Protein AF-A0A2A2RWM5-F1 (afdb_monomer)

Foldseek 3Di:
DDPPPDDQLQQDAPPDQVSLVVLLVQLVVLLVLQQVLLVVCLVPCPPLADPVLVVLSVLSNVLSVLSNVLSPQCSDPDDDVLSSDHLVVNLVSLVVSLVSLLVRLVVSLVSCVVSVNNVSNVSSVSSNVSSVSSSVSVVVSSVVSVPPDDPPPPPPPPPPDDDDDDDDDDDDDDDD

Radius of gyration: 29.44 Å; Cα contacts (8 Å, |Δi|>4): 148; chains: 1; bounding box: 68×39×107 Å

Sequence (176 aa):
MSKSRSPKIRLRLPTDTEALRTLRHDLRTPINPVLGYCELILEESGEAAPPALVAGIRELHAAGRQMLQLTNEVFSEQPSALRELSLPALRREFRVPAEVAARLCPELERQAIAAALPVAAQDLRRISIAAGRWLERVEEWMGEAEEAPKPKLQNPKKSQVPSSKTTRTPGAGAGS

Nearest PDB structures (foldseek):
  1aep-assembly1_A  TM=4.049E-01  e=1.632E-01  Locusta migratoria
  4tql-assembly1_A  TM=2.752E-01  e=1.816E+00  synthetic construct
  4tql-assembly2_B  TM=2.663E-01  e=5.243E+00  synthetic construct

Structure (mmCIF, N/CA/C/O backbone):
data_AF-A0A2A2RWM5-F1
#
_entry.id   AF-A0A2A2RWM5-F1
#
loop_
_atom_site.group_PDB
_atom_site.id
_atom_site.type_symbol
_atom_site.label_atom_id
_atom_site.label_alt_id
_atom_site.label_comp_id
_atom_site.label_asym_id
_atom_site.label_entity_id
_atom_site.label_seq_id
_atom_site.pdbx_PDB_ins_code
_atom_site.Cartn_x
_atom_site.Cartn_y
_atom_site.Cartn_z
_atom_site.occupancy
_atom_site.B_iso_or_equiv
_atom_site.auth_seq_id
_atom_site.auth_comp_id
_atom_site.auth_asym_id
_atom_site.auth_atom_id
_atom_site.pdbx_PDB_model_num
ATOM 1 N N . MET A 1 1 ? -10.449 -3.723 -44.783 1.00 36.56 1 MET A N 1
ATOM 2 C CA . MET A 1 1 ? -10.330 -3.765 -43.306 1.00 36.56 1 MET A CA 1
ATOM 3 C C . MET A 1 1 ? -8.901 -3.421 -42.907 1.00 36.56 1 MET A C 1
ATOM 5 O O . MET A 1 1 ? -8.029 -4.282 -42.931 1.00 36.56 1 MET A O 1
ATOM 9 N N . SER A 1 2 ? -8.639 -2.149 -42.612 1.00 37.25 2 SER A N 1
ATOM 10 C CA . SER A 1 2 ? -7.317 -1.671 -42.201 1.00 37.25 2 SER A CA 1
ATOM 11 C C . SER A 1 2 ? -7.043 -2.090 -40.758 1.00 37.25 2 SER A C 1
ATOM 13 O O . SER A 1 2 ? -7.637 -1.552 -39.828 1.00 37.25 2 SER A O 1
ATOM 15 N N . LYS A 1 3 ? -6.146 -3.061 -40.554 1.00 41.34 3 LYS A N 1
ATOM 16 C CA . LYS A 1 3 ? -5.576 -3.340 -39.230 1.00 41.34 3 LYS A CA 1
ATOM 17 C C . LYS A 1 3 ? -4.633 -2.188 -38.883 1.00 41.34 3 LYS A C 1
ATOM 19 O O . LYS A 1 3 ? -3.460 -2.220 -39.245 1.00 41.34 3 LYS A O 1
ATOM 24 N N . SER A 1 4 ? -5.163 -1.164 -38.216 1.00 38.69 4 SER A N 1
ATOM 25 C CA . SER A 1 4 ? -4.359 -0.131 -37.566 1.00 38.69 4 SER A CA 1
ATOM 26 C C . SER A 1 4 ? -3.515 -0.813 -36.488 1.00 38.69 4 SER A C 1
ATOM 28 O O . SER A 1 4 ? -4.012 -1.175 -35.423 1.00 38.69 4 SER A O 1
ATOM 30 N N . ARG A 1 5 ? -2.250 -1.114 -36.803 1.00 45.38 5 ARG A N 1
ATOM 31 C CA . ARG A 1 5 ? -1.281 -1.558 -35.800 1.00 45.38 5 ARG A CA 1
ATOM 32 C C . ARG A 1 5 ? -0.918 -0.324 -34.987 1.00 45.38 5 ARG A C 1
ATOM 34 O O . ARG A 1 5 ? -0.029 0.425 -35.380 1.00 45.38 5 ARG A O 1
ATOM 41 N N . SER A 1 6 ? -1.628 -0.114 -33.883 1.00 39.69 6 SER A N 1
ATOM 42 C CA . SER A 1 6 ? -1.258 0.878 -32.878 1.00 39.69 6 SER A CA 1
ATOM 43 C C . SER A 1 6 ? 0.221 0.701 -32.509 1.00 39.69 6 SER A C 1
ATOM 45 O O . SER A 1 6 ? 0.693 -0.441 -32.419 1.00 39.69 6 SER A O 1
ATOM 47 N N . PRO A 1 7 ? 0.981 1.793 -32.335 1.00 40.09 7 PRO A N 1
ATOM 48 C CA . PRO A 1 7 ? 2.396 1.702 -32.025 1.00 4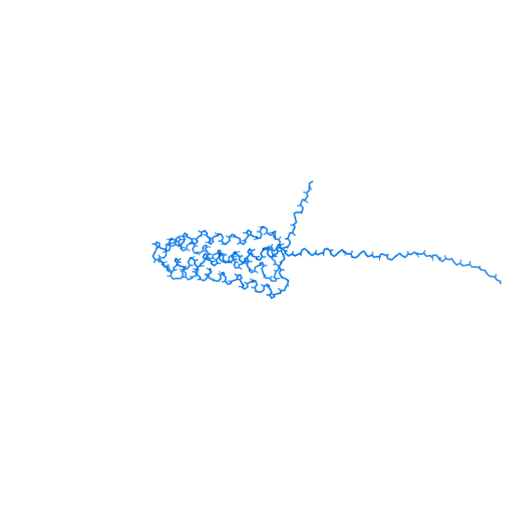0.09 7 PRO A CA 1
ATOM 49 C C . PRO A 1 7 ? 2.555 0.988 -30.682 1.00 40.09 7 PRO A C 1
ATOM 51 O O . PRO A 1 7 ? 2.114 1.477 -29.645 1.00 40.09 7 PRO A O 1
ATOM 54 N N . LYS A 1 8 ? 3.178 -0.195 -30.704 1.00 49.06 8 LYS A N 1
ATOM 55 C CA . LYS A 1 8 ? 3.645 -0.881 -29.498 1.00 49.06 8 LYS A CA 1
ATOM 56 C C . LYS A 1 8 ? 4.790 -0.048 -28.928 1.00 49.06 8 LYS A C 1
ATOM 58 O O . LYS A 1 8 ? 5.948 -0.273 -29.281 1.00 49.06 8 LYS A O 1
ATOM 63 N N . ILE A 1 9 ? 4.472 0.959 -28.118 1.00 48.62 9 ILE A N 1
ATOM 64 C CA . ILE A 1 9 ? 5.469 1.609 -27.269 1.00 48.62 9 ILE A CA 1
ATOM 65 C C . ILE A 1 9 ? 5.944 0.513 -26.320 1.00 48.62 9 ILE A C 1
ATOM 67 O O . ILE A 1 9 ? 5.209 0.090 -25.433 1.00 48.62 9 ILE A O 1
ATOM 71 N N . ARG A 1 10 ? 7.131 -0.032 -26.596 1.00 57.16 10 ARG A N 1
ATOM 72 C CA . ARG A 1 10 ? 7.777 -0.990 -25.705 1.00 57.16 10 ARG A CA 1
ATOM 73 C C . ARG A 1 10 ? 8.311 -0.202 -24.525 1.00 57.16 10 ARG A C 1
ATOM 75 O O . ARG A 1 10 ? 9.165 0.661 -24.721 1.00 57.16 10 ARG A O 1
ATOM 82 N N . LEU A 1 11 ? 7.804 -0.517 -23.341 1.00 63.06 11 LEU A N 1
ATOM 83 C CA . LEU A 1 11 ? 8.345 -0.070 -22.067 1.00 63.06 11 LEU A CA 1
ATOM 84 C C . LEU A 1 11 ? 9.865 -0.304 -22.065 1.00 63.06 11 LEU A C 1
ATOM 86 O O . LEU A 1 11 ? 10.317 -1.439 -22.244 1.00 63.06 11 LEU A O 1
ATOM 90 N N . ARG A 1 12 ? 10.663 0.758 -21.930 1.00 66.31 12 ARG A N 1
ATOM 91 C CA . ARG A 1 12 ? 12.112 0.621 -21.759 1.00 66.31 12 ARG A CA 1
ATOM 92 C C . ARG A 1 12 ? 12.414 0.492 -20.277 1.00 66.31 12 ARG A C 1
ATOM 94 O O . ARG A 1 12 ? 12.577 1.483 -19.580 1.00 66.31 12 ARG A O 1
ATOM 101 N N . LEU A 1 13 ? 12.485 -0.747 -19.810 1.00 66.75 13 LEU A N 1
ATOM 102 C CA . LEU A 1 13 ? 13.098 -1.036 -18.521 1.00 66.75 13 LEU A CA 1
ATOM 103 C C . LEU A 1 13 ? 14.622 -0.893 -18.640 1.00 66.75 13 LEU A C 1
ATOM 105 O O . LEU A 1 13 ? 15.167 -1.229 -19.701 1.00 66.75 13 LEU A O 1
ATOM 109 N N . PRO A 1 14 ? 15.313 -0.434 -17.581 1.00 66.19 14 PRO A N 1
ATOM 110 C CA . PRO A 1 14 ? 16.758 -0.580 -17.494 1.00 66.19 14 PRO A CA 1
ATOM 111 C C . PRO A 1 14 ? 17.145 -2.032 -17.775 1.00 66.19 14 PRO A C 1
ATOM 113 O O . PRO A 1 14 ? 16.503 -2.963 -17.292 1.00 66.19 14 PRO A O 1
ATOM 116 N N . THR A 1 15 ? 18.157 -2.225 -18.616 1.00 63.25 15 THR A N 1
ATOM 117 C CA . THR A 1 15 ? 18.634 -3.565 -18.983 1.00 63.25 15 THR A CA 1
ATOM 118 C C . THR A 1 15 ? 19.680 -4.096 -18.014 1.00 63.25 15 THR A C 1
ATOM 120 O O . THR A 1 15 ? 19.976 -5.285 -18.056 1.00 63.25 15 THR A O 1
ATOM 123 N N . ASP A 1 16 ? 20.259 -3.236 -17.173 1.00 77.06 16 ASP A N 1
ATOM 124 C CA . ASP A 1 16 ? 21.169 -3.668 -16.123 1.00 77.06 16 ASP A CA 1
ATOM 125 C C . ASP A 1 16 ? 20.397 -4.055 -14.848 1.00 77.06 16 ASP A C 1
ATOM 127 O O . ASP A 1 16 ? 19.425 -3.419 -14.428 1.00 77.06 16 ASP A O 1
ATOM 131 N N . THR A 1 17 ? 20.825 -5.170 -14.259 1.00 76.38 17 THR A N 1
ATOM 132 C CA . THR A 1 17 ? 20.227 -5.785 -13.070 1.00 76.38 17 THR A CA 1
ATOM 133 C C . THR A 1 17 ? 20.236 -4.851 -11.860 1.00 76.38 17 THR A C 1
ATOM 135 O O . THR A 1 17 ? 19.328 -4.913 -11.028 1.00 76.38 17 THR A O 1
ATOM 138 N N . GLU A 1 18 ? 21.243 -3.982 -11.755 1.00 83.62 18 GLU A N 1
ATOM 139 C CA . GLU A 1 18 ? 21.447 -3.124 -10.590 1.00 83.62 18 GLU A CA 1
ATOM 140 C C . GLU A 1 18 ? 20.448 -1.962 -10.554 1.00 83.62 18 GLU A C 1
ATOM 142 O O . GLU A 1 18 ? 19.812 -1.738 -9.526 1.00 83.62 18 GLU A O 1
ATOM 147 N N . ALA A 1 19 ? 20.202 -1.292 -11.680 1.00 81.06 19 ALA A N 1
ATOM 148 C CA . ALA A 1 19 ? 19.176 -0.263 -11.798 1.00 81.06 19 ALA A CA 1
ATOM 149 C C . ALA A 1 19 ? 17.779 -0.835 -11.524 1.00 81.06 19 ALA A C 1
ATOM 151 O O . ALA A 1 19 ? 16.994 -0.231 -10.792 1.00 81.06 19 ALA A O 1
ATOM 152 N N . LEU A 1 20 ? 17.472 -2.037 -12.029 1.00 83.38 20 LEU A N 1
ATOM 153 C CA . LEU A 1 20 ? 16.210 -2.721 -11.716 1.00 83.38 20 LEU A CA 1
ATOM 154 C C . LEU A 1 20 ? 16.087 -3.072 -10.229 1.00 83.38 20 LEU A C 1
ATOM 156 O O . LEU A 1 20 ? 14.996 -2.994 -9.658 1.00 83.38 20 LEU A O 1
ATOM 160 N N . ARG A 1 21 ? 17.189 -3.470 -9.587 1.00 87.25 21 ARG A N 1
ATOM 161 C CA . ARG A 1 21 ? 17.225 -3.763 -8.150 1.00 87.25 21 ARG A CA 1
ATOM 162 C C . ARG A 1 21 ? 16.968 -2.509 -7.321 1.00 87.25 21 ARG A C 1
ATOM 164 O O . ARG A 1 21 ? 16.140 -2.570 -6.412 1.00 87.25 21 ARG A O 1
ATOM 171 N N . THR A 1 22 ? 17.611 -1.399 -7.669 1.00 87.88 22 THR A N 1
ATOM 172 C CA . THR A 1 22 ? 17.422 -0.096 -7.020 1.00 87.88 22 THR A CA 1
ATOM 173 C C . THR A 1 22 ? 15.990 0.404 -7.184 1.00 87.88 22 THR A C 1
ATOM 175 O O . THR A 1 22 ? 15.336 0.692 -6.188 1.00 87.88 22 THR A O 1
ATOM 178 N N . LEU A 1 23 ? 15.433 0.382 -8.401 1.00 86.94 23 LEU A N 1
ATOM 179 C CA . LEU A 1 23 ? 14.040 0.785 -8.637 1.00 86.94 23 LEU A CA 1
ATOM 180 C C . LEU A 1 23 ? 13.042 -0.057 -7.830 1.00 86.94 23 LEU A C 1
ATOM 182 O O . LEU A 1 23 ? 12.127 0.486 -7.212 1.00 86.94 23 LEU A O 1
ATOM 186 N N . ARG A 1 24 ? 13.221 -1.386 -7.777 1.00 90.88 24 ARG A N 1
ATOM 187 C CA . ARG A 1 24 ? 12.378 -2.248 -6.928 1.00 90.88 24 ARG A CA 1
ATOM 188 C C . ARG A 1 24 ? 12.503 -1.897 -5.453 1.00 90.88 24 ARG A C 1
ATOM 190 O O . ARG A 1 24 ? 11.497 -1.908 -4.751 1.00 90.88 24 ARG A O 1
ATOM 197 N N . HIS A 1 25 ? 13.716 -1.655 -4.967 1.00 91.25 25 HIS A N 1
ATOM 198 C CA . HIS A 1 25 ? 13.945 -1.287 -3.574 1.00 91.25 25 HIS A CA 1
ATOM 199 C C . HIS A 1 25 ? 13.222 0.022 -3.225 1.00 91.25 25 HIS A C 1
ATOM 201 O O . HIS A 1 25 ? 12.475 0.087 -2.243 1.00 91.25 25 HIS A O 1
ATOM 207 N N . ASP A 1 26 ? 13.371 1.026 -4.083 1.00 92.62 26 ASP A N 1
ATOM 208 C CA . ASP A 1 26 ? 12.753 2.337 -3.920 1.00 92.62 26 ASP A CA 1
ATOM 209 C C . ASP A 1 26 ? 11.228 2.261 -3.937 1.00 92.62 26 ASP A C 1
ATOM 211 O O . ASP A 1 26 ? 10.578 2.933 -3.144 1.00 92.62 26 ASP A O 1
ATOM 215 N N . LEU A 1 27 ? 10.653 1.392 -4.773 1.00 94.81 27 LEU A N 1
ATOM 216 C CA . LEU A 1 27 ? 9.211 1.152 -4.820 1.00 94.81 27 LEU A CA 1
ATOM 217 C C . LEU A 1 27 ? 8.700 0.289 -3.661 1.00 94.81 27 LEU A C 1
ATOM 219 O O . LEU A 1 27 ? 7.566 0.465 -3.229 1.00 94.81 27 LEU A O 1
ATOM 223 N N . ARG A 1 28 ? 9.501 -0.630 -3.110 1.00 94.88 28 ARG A N 1
ATOM 224 C CA . ARG A 1 28 ? 9.093 -1.445 -1.948 1.00 94.88 28 ARG A CA 1
ATOM 225 C C . ARG A 1 28 ? 9.080 -0.653 -0.649 1.00 94.88 28 ARG A C 1
ATOM 227 O O . ARG A 1 28 ? 8.243 -0.917 0.209 1.00 94.88 28 ARG A O 1
ATOM 234 N N . THR A 1 29 ? 9.976 0.319 -0.512 1.00 96.12 29 THR A N 1
ATOM 235 C CA . THR A 1 29 ? 10.074 1.174 0.678 1.00 96.12 29 THR A CA 1
ATOM 236 C C . THR A 1 29 ? 8.738 1.830 1.062 1.00 96.12 29 THR A C 1
ATOM 238 O O . THR A 1 29 ? 8.348 1.690 2.219 1.00 96.12 29 THR A O 1
ATOM 241 N N . PRO A 1 30 ? 7.984 2.482 0.152 1.00 95.44 30 PRO A N 1
ATOM 242 C CA . PRO A 1 30 ? 6.665 3.026 0.467 1.00 95.44 30 PRO A CA 1
ATOM 243 C C . PRO A 1 30 ? 5.559 1.963 0.599 1.00 95.44 30 PRO A C 1
ATOM 245 O O . PRO A 1 30 ? 4.546 2.238 1.227 1.00 95.44 30 PRO A O 1
ATOM 248 N N . ILE A 1 31 ? 5.727 0.740 0.087 1.00 97.69 31 ILE A N 1
ATOM 249 C CA . ILE A 1 31 ? 4.719 -0.329 0.234 1.00 97.69 31 ILE A CA 1
ATOM 250 C C . ILE A 1 31 ? 4.785 -0.982 1.619 1.00 97.69 31 ILE A C 1
ATOM 252 O O . ILE A 1 31 ? 3.752 -1.334 2.184 1.00 97.69 31 ILE A O 1
ATOM 256 N N . ASN A 1 32 ? 5.984 -1.143 2.185 1.00 96.62 32 ASN A N 1
ATOM 257 C CA . ASN A 1 32 ? 6.157 -1.810 3.479 1.00 96.62 32 ASN A CA 1
ATOM 258 C C . ASN A 1 32 ? 5.312 -1.166 4.601 1.00 96.62 32 ASN A C 1
ATOM 260 O O . ASN A 1 32 ? 4.633 -1.911 5.304 1.00 96.62 32 ASN A O 1
ATOM 264 N N . PRO A 1 33 ? 5.258 0.175 4.747 1.00 96.38 33 PRO A N 1
ATOM 265 C CA . PRO A 1 33 ? 4.338 0.825 5.675 1.00 96.38 33 PRO A CA 1
ATOM 266 C C . PRO A 1 33 ? 2.862 0.539 5.385 1.00 96.38 33 PRO A C 1
ATOM 268 O O . PRO A 1 33 ? 2.100 0.359 6.324 1.00 96.38 33 PRO A O 1
ATOM 271 N N . VAL A 1 34 ? 2.445 0.473 4.113 1.00 98.31 34 VAL A N 1
ATOM 272 C CA . VAL A 1 34 ? 1.048 0.161 3.751 1.00 98.31 34 VAL A CA 1
ATOM 273 C C . VAL A 1 34 ? 0.648 -1.198 4.318 1.00 98.31 34 VAL A C 1
ATOM 275 O O . VAL A 1 34 ? -0.391 -1.310 4.963 1.00 98.31 34 VAL A O 1
ATOM 278 N N . LEU A 1 35 ? 1.487 -2.214 4.109 1.00 98.50 35 LEU A N 1
ATOM 279 C CA . LEU A 1 35 ? 1.229 -3.572 4.587 1.00 98.50 35 LEU A CA 1
ATOM 280 C C . LEU A 1 35 ? 1.325 -3.657 6.114 1.00 98.50 35 LEU A C 1
ATOM 282 O O . LEU A 1 35 ? 0.367 -4.073 6.760 1.00 98.50 35 LEU A O 1
ATOM 286 N N . GLY A 1 36 ? 2.434 -3.176 6.680 1.00 98.00 36 GLY A N 1
ATOM 287 C CA . GLY A 1 36 ? 2.709 -3.289 8.110 1.00 98.00 36 GLY A CA 1
ATOM 288 C C . GLY A 1 36 ? 1.698 -2.543 8.979 1.00 98.00 36 GLY A C 1
ATOM 289 O O . GLY A 1 36 ? 1.261 -3.080 9.988 1.00 98.00 36 GLY A O 1
ATOM 290 N N . TYR A 1 37 ? 1.258 -1.343 8.584 1.00 98.38 37 TYR A N 1
ATOM 291 C CA . TYR A 1 37 ? 0.217 -0.637 9.337 1.00 98.38 37 TYR A CA 1
ATOM 292 C C . TYR A 1 37 ? -1.156 -1.297 9.200 1.00 98.38 37 TYR A C 1
ATOM 294 O O . TYR A 1 37 ? -1.920 -1.282 10.158 1.00 98.38 37 TYR A O 1
ATOM 302 N N . CYS A 1 38 ? -1.490 -1.896 8.051 1.00 98.38 38 CYS A N 1
ATOM 303 C CA . CYS A 1 38 ? -2.737 -2.658 7.944 1.00 98.38 38 CYS A CA 1
ATOM 304 C C . CYS A 1 38 ? -2.736 -3.859 8.897 1.00 98.38 38 CYS A C 1
ATOM 306 O O . CYS A 1 38 ? -3.730 -4.086 9.580 1.00 98.38 38 CYS A O 1
ATOM 308 N N . GLU A 1 39 ? -1.633 -4.609 8.945 1.00 97.56 39 GLU A N 1
ATOM 309 C CA . GLU A 1 39 ? -1.454 -5.740 9.864 1.00 97.56 39 GLU A CA 1
ATOM 310 C C . GLU A 1 39 ? -1.536 -5.268 11.323 1.00 97.56 39 GLU A C 1
ATOM 312 O O . GLU A 1 39 ? -2.356 -5.784 12.080 1.00 97.56 39 GLU A O 1
ATOM 317 N N . LEU A 1 40 ? -0.810 -4.202 11.677 1.00 96.50 40 LEU A N 1
ATOM 318 C CA . LEU A 1 40 ? -0.810 -3.632 13.025 1.00 96.50 40 LEU A CA 1
ATOM 319 C C . LEU A 1 40 ? -2.205 -3.175 13.469 1.00 96.50 40 LEU A C 1
ATOM 321 O O . LEU A 1 40 ? -2.651 -3.525 14.555 1.00 96.50 40 LEU A O 1
ATOM 325 N N . ILE A 1 41 ? -2.937 -2.447 12.619 1.00 96.62 41 ILE A N 1
ATOM 326 C CA . ILE A 1 41 ? -4.299 -1.998 12.938 1.00 96.62 41 ILE A CA 1
ATOM 327 C C . ILE A 1 41 ? -5.222 -3.200 13.175 1.00 96.62 41 ILE A C 1
ATOM 329 O O . ILE A 1 41 ? -6.038 -3.164 14.097 1.00 96.62 41 ILE A O 1
ATOM 333 N N . LEU A 1 42 ? -5.118 -4.254 12.359 1.00 95.62 42 LEU A N 1
ATOM 334 C CA . LEU A 1 42 ? -5.942 -5.458 12.506 1.00 95.62 42 LEU A CA 1
ATOM 335 C C . LEU A 1 42 ? -5.617 -6.238 13.787 1.00 95.62 42 LEU A C 1
ATOM 337 O O . LEU A 1 42 ? -6.530 -6.811 14.379 1.00 95.62 42 LEU A O 1
ATOM 341 N N . GLU A 1 43 ? -4.352 -6.260 14.204 1.00 94.06 43 GLU A N 1
ATOM 342 C CA . GLU A 1 43 ? -3.897 -6.929 15.427 1.00 94.06 43 GLU A CA 1
ATOM 343 C C . GLU A 1 43 ? -4.247 -6.127 16.690 1.00 94.06 43 GLU A C 1
ATOM 345 O O . GLU A 1 43 ? -4.797 -6.680 17.642 1.00 94.06 43 GLU A O 1
ATOM 350 N N . GLU A 1 44 ? -3.976 -4.820 16.696 1.00 91.19 44 GLU A N 1
ATOM 351 C CA . GLU A 1 44 ? -4.105 -3.967 17.883 1.00 91.19 44 GLU A CA 1
ATOM 352 C C . GLU A 1 44 ? -5.540 -3.515 18.162 1.00 91.19 44 GLU A C 1
ATOM 354 O O . GLU A 1 44 ? -5.901 -3.291 19.318 1.00 91.19 44 GLU A O 1
ATOM 359 N N . SER A 1 45 ? -6.386 -3.383 17.134 1.00 84.88 45 SER A N 1
ATOM 360 C CA . SER A 1 45 ? -7.757 -2.890 17.343 1.00 84.88 45 SER A CA 1
ATOM 361 C C . SER A 1 45 ? -8.695 -3.950 17.945 1.00 84.88 45 SER A C 1
ATOM 363 O O . SER A 1 45 ? -9.763 -3.603 18.458 1.00 84.88 45 SER A O 1
ATOM 365 N N . GLY A 1 46 ? -8.304 -5.231 17.903 1.00 78.81 46 GLY A N 1
ATOM 366 C CA . GLY A 1 46 ? -9.029 -6.349 18.512 1.00 78.81 46 GLY A CA 1
ATOM 367 C C . GLY A 1 46 ? -10.511 -6.440 18.119 1.00 78.81 46 GLY A C 1
ATOM 368 O O . GLY A 1 46 ? -10.926 -6.019 17.039 1.00 78.81 46 GLY A O 1
ATOM 369 N N . GLU A 1 47 ? -11.336 -6.981 19.021 1.00 81.31 47 GLU A N 1
ATOM 370 C CA . GLU A 1 47 ? -12.796 -7.095 18.839 1.00 81.31 47 GLU A CA 1
ATOM 371 C C . GLU A 1 47 ? -13.542 -5.754 18.987 1.00 81.31 47 GLU A C 1
ATOM 373 O O . GLU A 1 47 ? -14.726 -5.663 18.667 1.00 81.31 47 GLU A O 1
ATOM 378 N N . ALA A 1 48 ? -12.863 -4.702 19.460 1.00 78.38 48 ALA A N 1
ATOM 379 C CA . ALA A 1 48 ? -13.447 -3.376 19.659 1.00 78.38 48 ALA A CA 1
ATOM 380 C C . ALA A 1 48 ? -13.578 -2.574 18.352 1.00 78.38 48 ALA A C 1
ATOM 382 O O . ALA A 1 48 ? -14.324 -1.593 18.298 1.00 78.38 48 ALA A O 1
ATOM 383 N N . ALA A 1 49 ? -12.869 -2.974 17.291 1.00 90.88 49 ALA A N 1
ATOM 384 C CA . ALA A 1 49 ? -12.960 -2.316 15.997 1.00 90.88 49 ALA A CA 1
ATOM 385 C C . ALA A 1 49 ? -14.341 -2.513 15.349 1.00 90.88 49 ALA A C 1
ATOM 387 O O . ALA A 1 49 ? -14.837 -3.641 15.266 1.00 90.88 49 ALA A O 1
ATOM 388 N N . PRO A 1 50 ? -14.942 -1.453 14.776 1.00 94.62 50 PRO A N 1
ATOM 389 C CA . PRO A 1 50 ? -16.143 -1.596 13.968 1.00 94.62 50 PRO A CA 1
ATOM 390 C C . PRO A 1 50 ? -15.924 -2.603 12.824 1.00 94.62 50 PRO A C 1
ATOM 392 O O . PRO A 1 50 ? -14.917 -2.503 12.117 1.00 94.62 50 PRO A O 1
ATOM 395 N N . PRO A 1 51 ? -16.874 -3.514 12.544 1.00 95.50 51 PRO A N 1
ATOM 396 C CA . PRO A 1 51 ? -16.732 -4.476 11.447 1.00 95.50 51 PRO A CA 1
ATOM 397 C C . PRO A 1 51 ? -16.468 -3.825 10.080 1.00 95.50 51 PRO A C 1
ATOM 399 O O . PRO A 1 51 ? -15.724 -4.370 9.266 1.00 95.50 51 PRO A O 1
ATOM 402 N N . ALA A 1 52 ? -17.035 -2.636 9.840 1.00 96.00 52 ALA A N 1
ATOM 403 C CA . ALA A 1 52 ? -16.797 -1.852 8.627 1.00 96.00 52 ALA A CA 1
ATOM 404 C C . ALA A 1 52 ? -15.342 -1.362 8.514 1.00 96.00 52 ALA A C 1
ATOM 406 O O . ALA A 1 52 ? -14.761 -1.436 7.431 1.00 96.00 52 ALA A O 1
ATOM 407 N N . LEU A 1 53 ? -14.736 -0.949 9.634 1.00 96.94 53 LEU A N 1
ATOM 408 C CA . LEU A 1 53 ? -13.332 -0.544 9.687 1.00 96.94 53 LEU A CA 1
ATOM 409 C C . LEU A 1 53 ? -12.441 -1.742 9.351 1.00 96.94 53 LEU A C 1
ATOM 411 O O . LEU A 1 53 ? -11.608 -1.655 8.456 1.00 96.94 53 LEU A O 1
ATOM 415 N N . VAL A 1 54 ? -12.673 -2.889 9.997 1.00 97.38 54 VAL A N 1
ATOM 416 C CA . VAL A 1 54 ? -11.916 -4.130 9.746 1.00 97.38 54 VAL A CA 1
ATOM 417 C C . VAL A 1 54 ? -12.014 -4.561 8.279 1.00 97.38 54 VAL A C 1
ATOM 419 O O . VAL A 1 54 ? -11.002 -4.900 7.662 1.00 97.38 54 VAL A O 1
ATOM 422 N N . ALA A 1 55 ? -13.216 -4.534 7.698 1.00 97.75 55 ALA A N 1
ATOM 423 C CA . ALA A 1 55 ? -13.422 -4.869 6.292 1.00 97.75 55 ALA A CA 1
ATOM 424 C C . 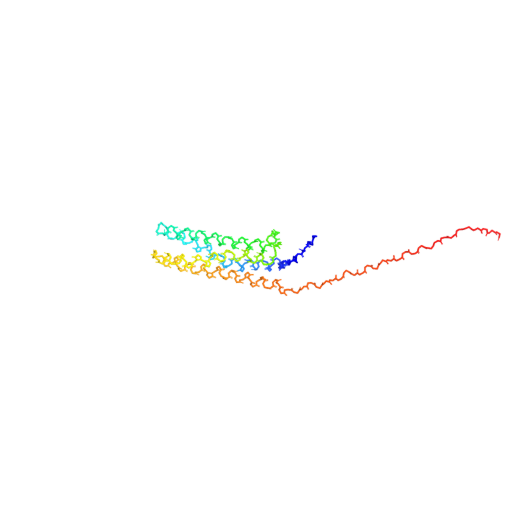ALA A 1 55 ? -12.650 -3.922 5.359 1.00 97.75 55 ALA A C 1
ATOM 426 O O . ALA A 1 55 ? -11.962 -4.384 4.448 1.00 97.75 55 ALA A O 1
ATOM 427 N N . GLY A 1 56 ? -12.697 -2.615 5.625 1.00 98.38 56 GLY A N 1
ATOM 428 C CA . GLY A 1 56 ? -11.971 -1.630 4.831 1.00 98.38 56 GLY A CA 1
ATOM 429 C C . GLY A 1 56 ? -10.451 -1.726 4.972 1.00 98.38 56 GLY A C 1
ATOM 430 O O . GLY A 1 56 ? -9.750 -1.599 3.972 1.00 98.38 56 GLY A O 1
ATOM 431 N N . ILE A 1 57 ? -9.922 -2.029 6.163 1.00 98.38 57 ILE A N 1
ATOM 432 C CA . ILE A 1 57 ? -8.482 -2.275 6.349 1.00 98.38 57 ILE A CA 1
ATOM 433 C C . ILE A 1 57 ? -8.036 -3.518 5.568 1.00 98.38 57 ILE A C 1
ATOM 435 O O . ILE A 1 57 ? -6.963 -3.515 4.971 1.00 98.38 57 ILE A O 1
ATOM 439 N N . ARG A 1 58 ? -8.863 -4.568 5.490 1.00 98.38 58 ARG A N 1
ATOM 440 C CA . ARG A 1 58 ? -8.563 -5.746 4.654 1.00 98.38 58 ARG A CA 1
ATOM 441 C C . ARG A 1 58 ? -8.556 -5.417 3.160 1.00 98.38 58 ARG A C 1
ATOM 443 O O . ARG A 1 58 ? -7.688 -5.912 2.442 1.00 98.38 58 ARG A O 1
ATOM 450 N N . GLU A 1 59 ? -9.482 -4.579 2.693 1.00 98.56 59 GLU A N 1
ATOM 451 C CA . GLU A 1 59 ? -9.488 -4.078 1.310 1.00 98.56 59 GLU A CA 1
ATOM 452 C C . GLU A 1 59 ? -8.234 -3.231 1.023 1.00 98.56 59 GLU A C 1
ATOM 454 O O . GLU A 1 59 ? -7.569 -3.422 0.004 1.00 98.56 59 GLU A O 1
ATOM 459 N N . LEU A 1 60 ? -7.846 -2.365 1.963 1.00 98.44 60 LEU A N 1
ATOM 460 C CA . LEU A 1 60 ? -6.633 -1.551 1.884 1.00 98.44 60 LEU A CA 1
ATOM 461 C C . LEU A 1 60 ? -5.358 -2.409 1.861 1.00 98.44 60 LEU A C 1
ATOM 463 O O . LEU A 1 60 ? -4.459 -2.172 1.054 1.00 98.44 60 LEU A O 1
ATOM 467 N N . HIS A 1 61 ? -5.304 -3.454 2.686 1.00 98.69 61 HIS A N 1
ATOM 468 C CA . HIS A 1 61 ? -4.209 -4.418 2.695 1.00 98.69 61 HIS A CA 1
ATOM 469 C C . HIS A 1 61 ? -4.098 -5.158 1.355 1.00 98.69 61 HIS A C 1
ATOM 471 O O . HIS A 1 61 ? -3.002 -5.313 0.812 1.00 98.69 61 HIS A O 1
ATOM 477 N N . ALA A 1 62 ? -5.232 -5.564 0.772 1.00 98.69 62 ALA A N 1
ATOM 478 C CA . ALA A 1 62 ? -5.265 -6.176 -0.553 1.00 98.69 62 ALA A CA 1
ATOM 479 C C . ALA A 1 62 ? -4.736 -5.221 -1.639 1.00 98.69 62 ALA A C 1
ATOM 481 O O . ALA A 1 62 ? -3.950 -5.648 -2.487 1.00 98.69 62 ALA A O 1
ATOM 482 N N . ALA A 1 63 ? -5.076 -3.930 -1.575 1.00 98.62 63 ALA A N 1
ATOM 483 C CA . ALA A 1 63 ? -4.509 -2.919 -2.468 1.00 98.62 63 ALA A CA 1
ATOM 484 C C . ALA A 1 63 ? -2.983 -2.791 -2.295 1.00 98.62 63 ALA A C 1
ATOM 486 O O . ALA A 1 63 ? -2.250 -2.805 -3.282 1.00 98.62 63 ALA A O 1
ATOM 487 N N . GLY A 1 64 ? -2.472 -2.776 -1.058 1.00 98.56 64 GLY A N 1
ATOM 488 C CA . GLY A 1 64 ? -1.026 -2.804 -0.792 1.00 98.56 64 GLY A CA 1
ATOM 489 C C . GLY A 1 64 ? -0.330 -4.046 -1.366 1.00 98.56 64 GLY A C 1
ATOM 490 O O . GLY A 1 64 ? 0.762 -3.961 -1.935 1.00 98.56 64 GLY A O 1
ATOM 491 N N . ARG A 1 65 ? -0.979 -5.214 -1.298 1.00 98.62 65 ARG A N 1
ATOM 492 C CA . ARG A 1 65 ? -0.479 -6.455 -1.913 1.00 98.62 65 ARG A CA 1
ATOM 493 C C . ARG A 1 65 ? -0.450 -6.368 -3.439 1.00 98.62 65 ARG A C 1
ATOM 495 O O . ARG A 1 65 ? 0.508 -6.855 -4.040 1.00 98.62 65 ARG A O 1
ATOM 502 N N . GLN A 1 66 ? -1.442 -5.726 -4.054 1.00 98.44 66 GLN A N 1
ATOM 503 C CA . GLN A 1 66 ? -1.453 -5.456 -5.495 1.00 98.44 66 GLN A CA 1
ATOM 504 C C . GLN A 1 66 ? -0.311 -4.516 -5.902 1.00 98.44 66 GLN A C 1
ATOM 506 O O . GLN A 1 66 ? 0.380 -4.809 -6.876 1.00 98.44 66 GLN A O 1
ATOM 511 N N . MET A 1 67 ? -0.037 -3.451 -5.133 1.00 98.56 67 MET A N 1
ATOM 512 C CA . MET A 1 67 ? 1.130 -2.581 -5.366 1.00 98.56 67 MET A CA 1
ATOM 513 C C . MET A 1 67 ? 2.425 -3.398 -5.382 1.00 98.56 67 MET A C 1
ATOM 515 O O . MET A 1 67 ? 3.223 -3.293 -6.314 1.00 98.56 67 MET A O 1
ATOM 519 N N . LEU A 1 68 ? 2.609 -4.268 -4.380 1.00 97.69 68 LEU A N 1
ATOM 520 C CA . LEU A 1 68 ? 3.793 -5.123 -4.274 1.00 97.69 68 LEU A CA 1
ATOM 521 C C . LEU A 1 68 ? 3.923 -6.073 -5.466 1.00 97.69 68 LEU A C 1
ATOM 523 O O . LEU A 1 68 ? 5.021 -6.256 -5.995 1.00 97.69 68 LEU A O 1
ATOM 527 N N . GLN A 1 69 ? 2.815 -6.684 -5.880 1.00 96.31 69 GLN A N 1
ATOM 528 C CA . GLN A 1 69 ? 2.783 -7.590 -7.021 1.00 96.31 69 GLN A CA 1
ATOM 529 C C . GLN A 1 69 ? 3.176 -6.864 -8.311 1.00 96.31 69 GLN A C 1
ATOM 531 O O . GLN A 1 69 ? 4.102 -7.307 -8.988 1.00 96.31 69 GLN A O 1
ATOM 536 N N . LEU A 1 70 ? 2.552 -5.721 -8.608 1.00 96.06 70 LEU A N 1
ATOM 537 C CA . LEU A 1 70 ? 2.866 -4.912 -9.789 1.00 96.06 70 LEU A CA 1
ATOM 538 C C . LEU A 1 70 ? 4.337 -4.484 -9.800 1.00 96.06 70 LEU A C 1
ATOM 540 O O . LEU A 1 70 ? 5.018 -4.628 -10.817 1.00 96.06 70 LEU A O 1
ATOM 544 N N . THR A 1 71 ? 4.861 -4.029 -8.656 1.00 94.00 71 THR A N 1
ATOM 545 C CA . THR A 1 71 ? 6.281 -3.687 -8.510 1.00 94.00 71 THR A CA 1
ATOM 546 C C . THR A 1 71 ? 7.188 -4.889 -8.795 1.00 94.00 71 THR A C 1
ATOM 548 O O . THR A 1 71 ? 8.175 -4.764 -9.519 1.00 94.00 71 THR A O 1
ATOM 551 N N . ASN A 1 72 ? 6.874 -6.073 -8.273 1.00 92.19 72 ASN A N 1
ATOM 552 C CA . ASN A 1 72 ? 7.707 -7.254 -8.500 1.00 92.19 72 ASN A CA 1
ATOM 553 C C . ASN A 1 72 ? 7.614 -7.774 -9.946 1.00 92.19 72 ASN A C 1
ATOM 555 O O . ASN A 1 72 ? 8.624 -8.181 -10.516 1.00 92.19 72 ASN A O 1
ATOM 559 N N . GLU A 1 73 ? 6.437 -7.753 -10.568 1.00 91.56 73 GLU A N 1
ATOM 560 C CA . GLU A 1 73 ? 6.250 -8.262 -11.929 1.00 91.56 73 GLU A CA 1
ATOM 561 C C . GLU A 1 73 ? 6.857 -7.341 -12.990 1.00 91.56 73 GLU A C 1
ATOM 563 O O . GLU A 1 73 ? 7.556 -7.796 -13.899 1.00 91.56 73 GLU A O 1
ATOM 568 N N . VAL A 1 74 ? 6.637 -6.031 -12.880 1.00 89.75 74 VAL A N 1
ATOM 569 C CA . VAL A 1 74 ? 7.075 -5.069 -13.902 1.00 89.75 74 VAL A CA 1
ATOM 570 C C . VAL A 1 74 ? 8.568 -4.788 -13.809 1.00 89.75 74 VAL A C 1
ATOM 572 O O . VAL A 1 74 ? 9.207 -4.634 -14.844 1.00 89.75 74 VAL A O 1
ATOM 575 N N . PHE A 1 75 ? 9.145 -4.789 -12.607 1.00 88.06 75 PHE A N 1
ATOM 576 C CA . PHE A 1 75 ? 10.536 -4.38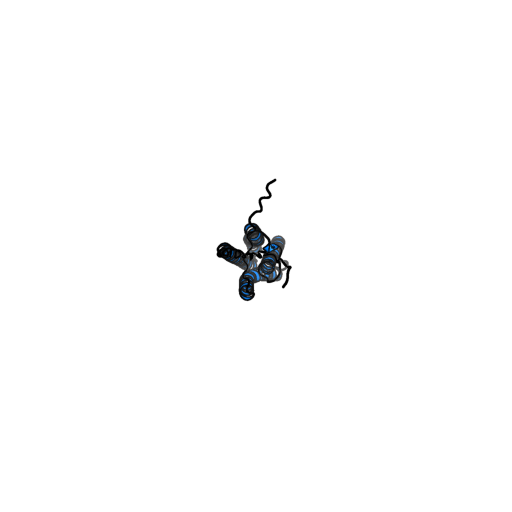4 -12.400 1.00 88.06 75 PHE A CA 1
ATOM 577 C C . PHE A 1 75 ? 11.486 -5.549 -12.103 1.00 88.06 75 PHE A C 1
ATOM 579 O O . PHE A 1 75 ? 12.593 -5.305 -11.647 1.00 88.06 75 PHE A O 1
ATOM 586 N N . SER A 1 76 ? 11.103 -6.811 -12.317 1.00 85.25 76 SER A N 1
ATOM 587 C CA . SER A 1 76 ? 12.002 -7.979 -12.198 1.00 85.25 76 SER A CA 1
ATOM 588 C C . SER A 1 76 ? 12.805 -8.276 -13.475 1.00 85.25 76 SER A C 1
ATOM 590 O O . SER A 1 76 ? 12.646 -7.637 -14.511 1.00 85.25 76 SER A O 1
ATOM 592 N N . GLU A 1 77 ? 13.653 -9.297 -13.448 1.00 81.19 77 GLU A N 1
ATOM 593 C CA . GLU A 1 77 ? 14.310 -9.807 -14.662 1.00 81.19 77 GLU A CA 1
ATOM 594 C C . GLU A 1 77 ? 13.416 -10.771 -15.456 1.00 81.19 77 GLU A C 1
ATOM 596 O O . GLU A 1 77 ? 13.700 -11.082 -16.610 1.00 81.19 77 GLU A O 1
ATOM 601 N N . GLN A 1 78 ? 12.318 -11.236 -14.856 1.00 83.62 78 GLN A N 1
ATOM 602 C CA . GLN A 1 78 ? 11.448 -12.234 -15.462 1.00 83.62 78 GLN A CA 1
ATOM 603 C C . GLN A 1 78 ? 10.515 -11.603 -16.507 1.00 83.62 78 GLN A C 1
ATOM 605 O O . GLN A 1 78 ? 10.073 -10.461 -16.337 1.00 83.62 78 GLN A O 1
ATOM 610 N N . PRO A 1 79 ? 10.172 -12.333 -17.584 1.00 81.69 79 PRO A N 1
ATOM 611 C CA . PRO A 1 79 ? 9.114 -11.917 -18.495 1.00 81.69 79 PRO A CA 1
ATOM 612 C C . PRO A 1 79 ? 7.787 -11.734 -17.749 1.00 81.69 79 PRO A C 1
ATOM 614 O O . PRO A 1 79 ? 7.428 -12.545 -16.900 1.00 81.69 79 PRO A O 1
ATOM 617 N N . SER A 1 80 ? 7.035 -10.691 -18.095 1.00 86.38 80 SER A N 1
ATOM 618 C CA . SER A 1 80 ? 5.688 -10.454 -17.570 1.00 86.38 80 SER A CA 1
ATOM 619 C C . SER A 1 80 ? 4.796 -9.920 -18.683 1.00 86.38 80 SER A C 1
ATOM 621 O O . SER A 1 80 ? 5.203 -9.031 -19.436 1.00 86.38 80 SER A O 1
ATOM 623 N N . ALA A 1 81 ? 3.561 -10.422 -18.747 1.00 87.38 81 ALA A N 1
ATOM 624 C CA . ALA A 1 81 ? 2.539 -9.933 -19.670 1.00 87.38 81 ALA A CA 1
ATOM 625 C C . ALA A 1 81 ? 2.228 -8.440 -19.452 1.00 87.38 81 ALA A C 1
ATOM 627 O O . ALA A 1 81 ? 1.886 -7.735 -20.399 1.00 87.38 81 ALA A O 1
ATOM 628 N N . LEU A 1 82 ? 2.428 -7.921 -18.232 1.00 87.31 82 LEU A N 1
ATOM 629 C CA . LEU A 1 82 ? 2.252 -6.499 -17.925 1.00 87.31 82 LEU A CA 1
ATOM 630 C C . LEU A 1 82 ? 3.212 -5.607 -18.726 1.00 87.31 82 LEU A C 1
ATOM 632 O O . LEU A 1 82 ? 2.867 -4.478 -19.065 1.00 87.31 82 LEU A O 1
ATOM 636 N N . ARG A 1 83 ? 4.395 -6.113 -19.098 1.00 83.75 83 ARG A N 1
ATOM 637 C CA . ARG A 1 83 ? 5.371 -5.369 -19.920 1.00 83.75 83 ARG A CA 1
ATOM 638 C C . ARG A 1 83 ? 4.994 -5.308 -21.396 1.00 83.75 83 ARG A C 1
ATOM 640 O O . ARG A 1 83 ? 5.585 -4.534 -22.147 1.00 83.75 83 ARG A O 1
ATOM 647 N N . GLU A 1 84 ? 4.038 -6.129 -21.818 1.00 85.12 84 GLU A N 1
ATOM 648 C CA . GLU A 1 84 ? 3.505 -6.119 -23.180 1.00 85.12 84 GLU A CA 1
ATOM 649 C C . GLU A 1 84 ? 2.370 -5.101 -23.354 1.00 85.12 84 GLU A C 1
ATOM 651 O O . GLU A 1 84 ? 1.993 -4.781 -24.487 1.00 85.12 84 GLU A O 1
ATOM 656 N N . LEU A 1 85 ? 1.841 -4.573 -22.246 1.00 86.75 85 LEU A N 1
ATOM 657 C CA . LEU A 1 85 ? 0.823 -3.533 -22.252 1.00 86.75 85 LEU A CA 1
ATOM 658 C C . LEU A 1 85 ? 1.371 -2.229 -22.842 1.00 86.75 85 LEU A C 1
ATOM 660 O O . LEU A 1 85 ? 2.544 -1.884 -22.711 1.00 86.75 85 LEU A O 1
ATOM 664 N N . SER A 1 86 ? 0.483 -1.452 -23.466 1.00 86.38 86 SER A N 1
ATOM 665 C CA . SER A 1 86 ? 0.795 -0.062 -23.812 1.00 86.38 86 SER A CA 1
ATOM 666 C C . SER A 1 86 ? 1.037 0.757 -22.542 1.00 86.38 86 SER A C 1
ATOM 668 O O . SER A 1 86 ? 0.352 0.520 -21.547 1.00 86.38 86 SER A O 1
ATOM 670 N N . LEU A 1 87 ? 1.901 1.774 -22.600 1.00 85.62 87 LEU A N 1
ATOM 671 C CA . LEU A 1 87 ? 2.178 2.650 -21.455 1.00 85.62 87 LEU A CA 1
ATOM 672 C C . LEU A 1 87 ? 0.905 3.208 -20.773 1.00 85.62 87 LEU A C 1
ATOM 674 O O . LEU A 1 87 ? 0.821 3.100 -19.554 1.00 85.62 87 LEU A O 1
ATOM 678 N N . PRO A 1 88 ? -0.136 3.693 -21.490 1.00 89.44 88 PRO A N 1
ATOM 679 C CA . PRO A 1 88 ? -1.379 4.129 -20.840 1.00 89.44 88 PRO A CA 1
ATOM 680 C C . PRO A 1 88 ? -2.125 3.010 -20.101 1.00 89.44 88 PRO A C 1
ATOM 682 O O . PRO A 1 88 ? -2.703 3.245 -19.044 1.00 89.44 88 PRO A O 1
ATOM 685 N N . ALA A 1 89 ? -2.114 1.790 -20.646 1.00 91.38 89 ALA A N 1
ATOM 686 C CA . ALA A 1 89 ? -2.742 0.638 -20.004 1.00 91.38 89 ALA A CA 1
ATOM 687 C C . ALA A 1 89 ? -1.973 0.229 -18.744 1.00 91.38 89 ALA A C 1
ATOM 689 O O . ALA A 1 89 ? -2.588 0.056 -17.701 1.00 91.38 89 ALA A O 1
ATOM 690 N N . LEU A 1 90 ? -0.640 0.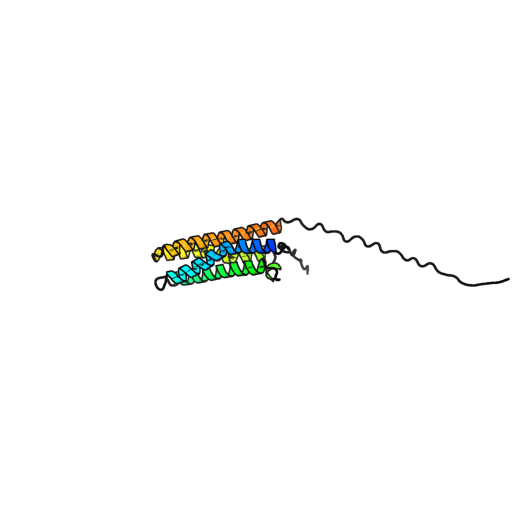162 -18.816 1.00 91.62 90 LEU A N 1
ATOM 691 C CA . LEU A 1 90 ? 0.194 -0.140 -17.657 1.00 91.62 90 LEU A CA 1
ATOM 692 C C . LEU A 1 90 ? 0.042 0.921 -16.559 1.00 91.62 90 LEU A C 1
ATOM 694 O O . LEU A 1 90 ? -0.142 0.578 -15.397 1.00 91.62 90 LEU A O 1
ATOM 698 N N . ARG A 1 91 ? 0.054 2.206 -16.931 1.00 92.62 91 ARG A N 1
ATOM 699 C CA . ARG A 1 91 ? -0.186 3.324 -16.010 1.00 92.62 91 ARG A CA 1
ATOM 700 C C . ARG A 1 91 ? -1.499 3.159 -15.246 1.00 92.62 91 ARG A C 1
ATOM 702 O O . ARG A 1 91 ? -1.540 3.379 -14.040 1.00 92.62 91 ARG A O 1
ATOM 709 N N . ARG A 1 92 ? -2.563 2.719 -15.926 1.00 95.31 92 ARG A N 1
ATOM 710 C CA . ARG A 1 92 ? -3.845 2.419 -15.279 1.00 95.31 92 ARG A CA 1
ATOM 711 C C . ARG A 1 92 ? -3.727 1.281 -14.263 1.00 95.31 92 ARG A C 1
ATOM 713 O O . ARG A 1 92 ? -4.243 1.441 -13.166 1.00 95.31 92 ARG A O 1
ATOM 720 N N . GLU A 1 93 ? -3.039 0.186 -14.590 1.00 96.19 93 GLU A N 1
ATOM 721 C CA . GLU A 1 93 ? -2.845 -0.932 -13.647 1.00 96.19 93 GLU A CA 1
ATOM 722 C C . GLU A 1 93 ? -2.181 -0.468 -12.341 1.00 96.19 93 GLU A C 1
ATOM 724 O O . GLU A 1 93 ? -2.619 -0.845 -11.259 1.00 96.19 93 GLU A O 1
ATOM 729 N N . PHE A 1 94 ? -1.175 0.410 -12.427 1.00 95.94 94 PHE A N 1
ATOM 730 C CA . PHE A 1 94 ? -0.520 0.984 -11.247 1.00 95.94 94 PHE A CA 1
ATOM 731 C C . PHE A 1 94 ? -1.398 1.970 -10.472 1.00 95.94 94 PHE A C 1
ATOM 733 O O . PHE A 1 94 ? -1.341 2.001 -9.246 1.00 95.94 94 PHE A O 1
ATOM 740 N N . ARG A 1 95 ? -2.232 2.762 -11.149 1.00 97.56 95 ARG A N 1
ATOM 741 C CA . ARG A 1 95 ? -3.109 3.737 -10.483 1.00 97.56 95 ARG A CA 1
ATOM 742 C C . ARG A 1 95 ? -4.179 3.087 -9.622 1.00 97.56 95 ARG A C 1
ATOM 744 O O . ARG A 1 95 ? -4.412 3.558 -8.514 1.00 97.56 95 ARG A O 1
ATOM 751 N N . VAL A 1 96 ? -4.778 1.994 -10.093 1.00 98.12 96 VAL A N 1
ATOM 752 C CA . VAL A 1 96 ? -5.916 1.334 -9.430 1.00 98.12 96 VAL A CA 1
ATOM 753 C C . VAL A 1 96 ? -5.690 1.084 -7.927 1.00 98.12 96 VAL A C 1
ATOM 755 O O . VAL A 1 96 ? -6.493 1.574 -7.132 1.00 98.12 96 VAL A O 1
ATOM 758 N N . PRO A 1 97 ? -4.630 0.386 -7.475 1.00 98.38 97 PRO A N 1
ATOM 759 C CA . PRO A 1 97 ? -4.452 0.130 -6.045 1.00 98.38 97 PRO A CA 1
ATOM 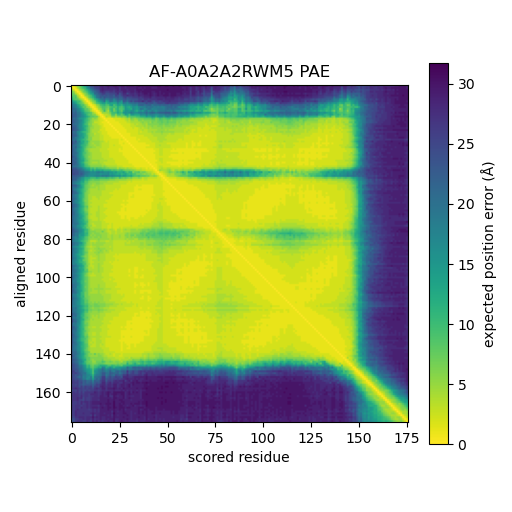760 C C . PRO A 1 97 ? -4.151 1.399 -5.229 1.00 98.38 97 PRO A C 1
ATOM 762 O O . PRO A 1 97 ? -4.570 1.498 -4.075 1.00 98.38 97 PRO A O 1
ATOM 765 N N . ALA A 1 98 ? -3.471 2.397 -5.805 1.00 97.88 98 ALA A N 1
ATOM 766 C CA . ALA A 1 98 ? -3.236 3.676 -5.129 1.00 97.88 98 ALA A CA 1
ATOM 767 C C . ALA A 1 98 ? -4.522 4.503 -4.988 1.00 97.88 98 ALA A C 1
ATOM 769 O O . ALA A 1 98 ? -4.749 5.116 -3.947 1.00 97.88 98 ALA A O 1
ATOM 770 N N . GLU A 1 99 ? -5.398 4.473 -5.991 1.00 97.88 99 GLU A N 1
ATOM 771 C CA . GLU A 1 99 ? -6.714 5.116 -5.947 1.00 97.88 99 GLU A CA 1
ATOM 772 C C . GLU A 1 99 ? -7.636 4.456 -4.916 1.00 97.88 99 GLU A C 1
ATOM 774 O O . GLU A 1 99 ? -8.368 5.151 -4.209 1.00 97.88 99 GLU A O 1
ATOM 779 N N . VAL A 1 100 ? -7.566 3.128 -4.768 1.00 98.31 100 VAL A N 1
ATOM 780 C CA . VAL A 1 100 ? -8.257 2.418 -3.680 1.00 98.31 100 VAL A CA 1
ATOM 781 C C . VAL A 1 100 ? -7.789 2.941 -2.323 1.00 98.31 100 VAL A C 1
ATOM 783 O O . VAL A 1 100 ? -8.631 3.308 -1.503 1.00 98.31 100 VAL A O 1
ATOM 786 N N . ALA A 1 101 ? -6.476 3.052 -2.098 1.00 98.06 101 ALA A N 1
ATOM 787 C CA . ALA A 1 101 ? -5.945 3.595 -0.849 1.00 98.06 101 ALA A CA 1
ATOM 788 C C . ALA A 1 101 ? -6.387 5.049 -0.610 1.00 98.06 101 ALA A C 1
ATOM 790 O O . ALA A 1 101 ? -6.897 5.369 0.463 1.00 98.06 101 ALA A O 1
ATOM 791 N N . ALA A 1 102 ? -6.281 5.907 -1.628 1.00 97.81 102 ALA A N 1
ATOM 792 C CA . ALA A 1 102 ? -6.690 7.309 -1.553 1.00 97.81 102 ALA A CA 1
ATOM 793 C C . ALA A 1 102 ? -8.189 7.481 -1.246 1.00 97.81 102 ALA A C 1
ATOM 795 O O . ALA A 1 102 ? -8.577 8.417 -0.548 1.00 97.81 102 ALA A O 1
ATOM 796 N N . 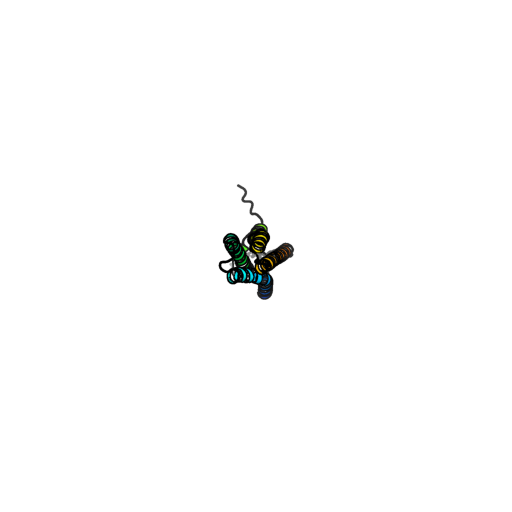ARG A 1 103 ? -9.036 6.569 -1.739 1.00 98.06 103 ARG A N 1
ATOM 797 C CA . ARG A 1 103 ? -10.477 6.554 -1.456 1.00 98.06 103 ARG A CA 1
ATOM 798 C C . ARG A 1 103 ? -10.791 6.044 -0.050 1.00 98.06 103 ARG A C 1
ATOM 800 O O . ARG A 1 103 ? -11.642 6.621 0.623 1.00 98.06 103 ARG A O 1
ATOM 807 N N . LEU A 1 104 ? -10.164 4.945 0.371 1.00 98.50 104 LEU A N 1
ATOM 808 C CA . LEU A 1 104 ? -10.499 4.263 1.623 1.00 98.50 104 LEU A CA 1
ATOM 809 C C . LEU A 1 104 ? -9.929 4.970 2.852 1.00 98.50 104 LEU A C 1
ATOM 811 O O . LEU A 1 104 ? -10.647 5.121 3.837 1.00 98.50 104 LEU A O 1
ATOM 815 N N . CYS A 1 105 ? -8.672 5.423 2.806 1.00 98.56 105 CYS A N 1
ATOM 816 C CA . CYS A 1 105 ? -7.983 5.973 3.976 1.00 98.56 105 CYS A CA 1
ATOM 817 C C . CYS A 1 105 ? -8.772 7.085 4.695 1.00 98.56 105 CYS A C 1
ATOM 819 O O . CYS A 1 105 ? -8.940 6.961 5.907 1.00 98.56 105 CYS A O 1
ATOM 821 N N . PRO A 1 106 ? -9.329 8.111 4.016 1.00 98.38 106 PRO A N 1
ATOM 822 C CA . PRO A 1 106 ? -10.080 9.167 4.698 1.00 98.38 106 PRO A CA 1
ATOM 823 C C . PRO A 1 106 ? -11.361 8.671 5.379 1.00 98.38 106 PRO A C 1
ATOM 825 O O . PRO A 1 106 ? -11.763 9.205 6.409 1.00 98.38 106 PRO A O 1
ATOM 828 N N . GLU A 1 107 ? -12.033 7.676 4.796 1.00 98.12 107 GLU A N 1
ATOM 829 C CA . GLU A 1 107 ? -13.246 7.100 5.382 1.00 98.12 107 GLU A CA 1
ATOM 830 C C . GLU A 1 107 ? -12.920 6.225 6.591 1.00 98.12 107 GLU A C 1
ATOM 832 O O . GLU A 1 107 ? -13.523 6.382 7.650 1.00 98.12 107 GLU A O 1
ATOM 837 N N . LEU A 1 108 ? -11.915 5.362 6.470 1.00 98.31 108 LEU A N 1
ATOM 838 C CA . LEU A 1 108 ? -11.468 4.522 7.577 1.00 98.31 108 LEU A CA 1
ATOM 839 C C . LEU A 1 108 ? -10.907 5.360 8.725 1.00 98.31 108 LEU A C 1
ATOM 841 O O . LEU A 1 108 ? -11.111 5.024 9.887 1.00 98.31 108 LEU A O 1
ATOM 845 N N . GLU A 1 109 ? -10.250 6.481 8.421 1.00 98.25 109 GLU A N 1
ATOM 846 C CA . GLU A 1 109 ? -9.743 7.404 9.432 1.00 98.25 109 GLU A CA 1
ATOM 847 C C . GLU A 1 109 ? -10.897 8.000 10.244 1.00 98.25 109 GLU A C 1
ATOM 849 O O . GLU A 1 109 ? -10.847 8.002 11.475 1.00 98.25 109 GLU A O 1
ATOM 854 N N . ARG A 1 110 ? -11.974 8.439 9.574 1.00 97.44 110 ARG A N 1
ATOM 855 C CA . ARG A 1 110 ? -13.191 8.914 10.250 1.00 97.44 110 ARG A CA 1
ATOM 856 C C . ARG A 1 110 ? -13.797 7.837 11.147 1.00 97.44 110 ARG A C 1
ATOM 858 O O . ARG A 1 110 ? -14.173 8.140 12.278 1.00 97.44 110 ARG A O 1
ATOM 865 N N . GLN A 1 111 ? -13.863 6.593 10.673 1.00 96.56 111 GLN A N 1
ATOM 866 C CA . GLN A 1 111 ? -14.381 5.466 11.457 1.00 96.56 111 GLN A CA 1
ATOM 867 C C . GLN A 1 111 ? -13.508 5.160 12.679 1.00 96.56 111 GLN A C 1
ATOM 869 O O . GLN A 1 111 ? -14.037 4.966 13.771 1.00 96.56 111 GLN A O 1
ATOM 874 N N . ALA A 1 112 ? -12.182 5.169 12.524 1.00 96.75 112 ALA A N 1
ATOM 875 C CA . ALA A 1 112 ? -11.244 4.964 13.623 1.00 96.75 112 ALA A CA 1
ATOM 876 C C . ALA A 1 112 ? -11.362 6.070 14.686 1.00 96.75 112 ALA A C 1
ATOM 878 O O . ALA A 1 112 ? -11.398 5.775 15.879 1.00 96.75 112 ALA A O 1
ATOM 879 N N . ILE A 1 113 ? -11.503 7.336 14.273 1.00 96.50 113 ILE A N 1
ATOM 880 C CA . ILE A 1 113 ? -11.740 8.459 15.194 1.00 96.50 113 ILE A CA 1
ATOM 881 C C . ILE A 1 113 ? -13.064 8.277 15.946 1.00 96.50 113 ILE A C 1
ATOM 883 O O . ILE A 1 113 ? -13.092 8.414 17.168 1.00 96.50 113 ILE A O 1
ATOM 887 N N . ALA A 1 114 ? -14.146 7.933 15.241 1.00 96.19 114 ALA A N 1
ATOM 888 C CA . ALA A 1 114 ? -15.456 7.702 15.851 1.00 96.19 114 ALA A CA 1
ATOM 889 C C . ALA A 1 114 ? -15.452 6.524 16.844 1.00 96.19 114 ALA A C 1
ATOM 891 O O . ALA A 1 114 ? -16.181 6.551 17.832 1.00 96.19 114 ALA A O 1
ATOM 892 N N . ALA A 1 115 ? -14.603 5.522 16.606 1.00 95.06 115 ALA A N 1
ATOM 893 C CA . ALA A 1 115 ? -14.394 4.376 17.487 1.00 95.06 115 ALA A CA 1
ATOM 894 C C . ALA A 1 115 ? -13.380 4.632 18.622 1.00 95.06 115 ALA A C 1
ATOM 896 O O . ALA A 1 115 ? -13.040 3.702 19.345 1.00 95.06 115 ALA A O 1
ATOM 897 N N . ALA A 1 116 ? -12.883 5.866 18.781 1.00 95.75 116 ALA A N 1
ATOM 898 C CA . ALA A 1 116 ? -11.844 6.225 19.749 1.00 95.75 116 ALA A CA 1
ATOM 899 C C . ALA A 1 116 ? -10.539 5.407 19.601 1.00 95.75 116 ALA A C 1
ATOM 901 O O . ALA A 1 116 ? -9.880 5.083 20.588 1.00 95.75 116 ALA A O 1
ATOM 902 N N . LEU A 1 117 ? -10.133 5.129 18.355 1.00 95.69 117 LEU A N 1
ATOM 903 C CA . LEU A 1 117 ? -8.889 4.445 17.980 1.00 95.69 117 LEU A CA 1
ATOM 904 C C . LEU A 1 117 ? -7.888 5.438 17.340 1.00 95.69 117 LEU A C 1
ATOM 906 O O . LEU A 1 117 ? -7.679 5.425 16.122 1.00 95.69 117 LEU A O 1
ATOM 910 N N . PRO A 1 118 ? -7.260 6.343 18.119 1.00 94.62 118 PRO A N 1
ATOM 911 C CA . PRO A 1 118 ? -6.437 7.427 17.573 1.00 94.62 118 PRO A CA 1
ATOM 912 C C . PRO A 1 118 ? -5.145 6.947 16.896 1.00 94.62 118 PRO A C 1
ATOM 914 O O . PRO A 1 118 ? -4.697 7.583 15.941 1.00 94.62 118 PRO A O 1
ATOM 917 N N . VAL A 1 119 ? -4.563 5.833 17.357 1.00 95.94 119 VAL A N 1
ATOM 918 C CA . VAL A 1 119 ? -3.368 5.228 16.740 1.00 95.94 119 VAL A CA 1
ATOM 919 C C . VAL A 1 119 ? -3.710 4.701 15.346 1.00 95.94 119 VAL A C 1
ATOM 921 O O . VAL A 1 119 ? -3.072 5.099 14.375 1.00 95.94 119 VAL A O 1
ATOM 924 N N . ALA A 1 120 ? -4.810 3.952 15.211 1.00 96.38 120 ALA A N 1
ATOM 925 C CA . ALA A 1 120 ? -5.283 3.476 13.912 1.00 96.38 120 ALA A CA 1
ATOM 926 C C . ALA A 1 120 ? -5.583 4.630 12.939 1.00 96.38 120 ALA A C 1
ATOM 928 O O . ALA A 1 120 ? -5.210 4.573 11.768 1.00 96.38 120 ALA A O 1
ATOM 929 N N . ALA A 1 121 ? -6.192 5.721 13.420 1.00 97.31 121 ALA A N 1
ATOM 930 C CA . ALA A 1 121 ? -6.418 6.917 12.606 1.00 97.31 121 ALA A CA 1
ATOM 931 C C . ALA A 1 121 ? -5.100 7.563 12.129 1.00 97.31 121 ALA A C 1
ATOM 933 O O . ALA A 1 121 ? -4.995 8.006 10.984 1.00 97.31 121 ALA A O 1
ATOM 934 N N . GLN A 1 122 ? -4.076 7.616 12.987 1.00 97.88 122 GLN A N 1
ATOM 935 C CA . GLN A 1 122 ? -2.750 8.105 12.606 1.00 97.88 122 GLN A CA 1
ATOM 936 C C . GLN A 1 122 ? -2.089 7.209 11.556 1.00 97.88 122 GLN A C 1
ATOM 938 O O . GLN A 1 122 ? -1.527 7.721 10.583 1.00 97.88 122 GLN A O 1
ATOM 943 N N . ASP A 1 123 ? -2.166 5.898 11.734 1.00 98.19 123 ASP A N 1
ATOM 944 C CA . ASP A 1 123 ? -1.552 4.936 10.829 1.00 98.19 123 ASP A CA 1
ATOM 945 C C . ASP A 1 123 ? -2.246 4.910 9.465 1.00 98.19 123 ASP A C 1
ATOM 947 O O . ASP A 1 123 ? -1.570 4.893 8.438 1.00 98.19 123 ASP A O 1
ATOM 951 N N . LEU A 1 124 ? -3.567 5.085 9.410 1.00 98.50 124 LEU A N 1
ATOM 952 C CA . LEU A 1 124 ? -4.309 5.273 8.159 1.00 98.50 124 LEU A CA 1
ATOM 953 C C . LEU A 1 124 ? -3.830 6.482 7.342 1.00 98.50 124 LEU A C 1
ATOM 955 O O . LEU A 1 124 ? -3.698 6.384 6.117 1.00 98.50 124 LEU A O 1
ATOM 959 N N . ARG A 1 125 ? -3.490 7.601 7.997 1.00 98.25 125 ARG A N 1
ATOM 960 C CA . ARG A 1 125 ? -2.865 8.752 7.318 1.00 98.25 125 ARG A CA 1
ATOM 961 C C . ARG A 1 125 ? -1.481 8.404 6.778 1.00 98.25 125 ARG A C 1
ATOM 963 O O . ARG A 1 125 ? -1.142 8.787 5.657 1.00 98.25 125 ARG A O 1
ATOM 970 N N . ARG A 1 126 ? -0.679 7.657 7.545 1.00 98.31 126 ARG A N 1
ATOM 971 C CA . ARG A 1 126 ? 0.646 7.190 7.101 1.00 98.31 126 ARG A CA 1
ATOM 972 C C . ARG A 1 126 ? 0.533 6.262 5.893 1.00 98.31 126 ARG A C 1
ATOM 974 O O . ARG A 1 126 ? 1.309 6.424 4.954 1.00 98.31 126 ARG A O 1
ATOM 981 N N . ILE A 1 127 ? -0.452 5.363 5.882 1.00 98.50 127 ILE A N 1
ATOM 982 C CA . ILE A 1 127 ? -0.754 4.488 4.744 1.00 98.50 127 ILE A CA 1
ATOM 983 C C . ILE A 1 127 ? -1.107 5.316 3.505 1.00 98.50 127 ILE A C 1
ATOM 985 O O . ILE A 1 127 ? -0.526 5.087 2.446 1.00 98.50 127 ILE A O 1
ATOM 989 N N . SER A 1 128 ? -1.984 6.318 3.637 1.00 98.25 128 SER A N 1
ATOM 990 C CA . SER A 1 128 ? -2.361 7.191 2.515 1.00 98.25 128 SER A CA 1
ATOM 991 C C . SER A 1 128 ? -1.150 7.900 1.902 1.00 98.25 128 SER A C 1
ATOM 993 O O . SER A 1 128 ? -1.015 7.948 0.680 1.00 98.25 128 SER A O 1
ATOM 995 N N . ILE A 1 129 ? -0.254 8.436 2.738 1.00 98.25 129 ILE A N 1
ATOM 996 C CA . ILE A 1 129 ? 0.973 9.106 2.281 1.00 98.25 129 ILE A CA 1
ATOM 997 C C . ILE A 1 129 ? 1.903 8.109 1.584 1.00 98.25 129 ILE A C 1
ATOM 999 O O . ILE A 1 129 ? 2.482 8.418 0.544 1.00 98.25 129 ILE A O 1
ATOM 1003 N N . ALA A 1 130 ? 2.061 6.914 2.150 1.00 98.38 130 ALA A N 1
ATOM 1004 C CA . ALA A 1 130 ? 2.939 5.891 1.607 1.00 98.38 130 ALA A CA 1
ATOM 1005 C C . ALA A 1 130 ? 2.444 5.385 0.237 1.00 98.38 130 ALA A C 1
ATOM 1007 O O . ALA A 1 130 ? 3.223 5.338 -0.713 1.00 98.38 130 ALA A O 1
ATOM 1008 N N . ALA A 1 131 ? 1.140 5.128 0.095 1.00 98.44 131 ALA A N 1
ATOM 1009 C CA . ALA A 1 131 ? 0.514 4.781 -1.181 1.00 98.44 131 ALA A CA 1
ATOM 1010 C C . ALA A 1 131 ? 0.682 5.885 -2.243 1.00 98.44 131 ALA A C 1
ATOM 1012 O O . ALA A 1 131 ? 0.987 5.587 -3.398 1.00 98.44 131 ALA A O 1
ATOM 1013 N N . GLY A 1 132 ? 0.540 7.157 -1.850 1.00 98.06 132 GLY A N 1
ATOM 1014 C CA . GLY A 1 132 ? 0.779 8.303 -2.733 1.00 98.06 132 GLY A CA 1
ATOM 1015 C C . GLY A 1 132 ? 2.223 8.369 -3.234 1.00 98.06 132 GLY A C 1
ATOM 1016 O O . GLY A 1 132 ? 2.449 8.419 -4.439 1.00 98.06 132 GLY A O 1
ATOM 1017 N N . ARG A 1 133 ? 3.203 8.255 -2.328 1.00 98.12 133 ARG A N 1
ATOM 1018 C CA . ARG A 1 133 ? 4.638 8.238 -2.675 1.00 98.12 133 ARG A CA 1
ATOM 1019 C C . ARG A 1 133 ? 5.011 7.089 -3.604 1.00 98.12 133 ARG A C 1
ATOM 1021 O O . ARG A 1 133 ? 5.863 7.245 -4.474 1.00 98.12 133 ARG A O 1
ATOM 1028 N N . T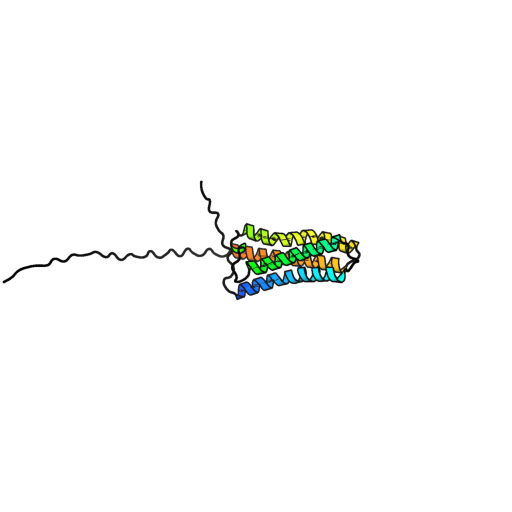RP A 1 134 ? 4.394 5.924 -3.409 1.00 98.25 134 TRP A N 1
ATOM 1029 C CA . TRP A 1 134 ? 4.575 4.800 -4.320 1.00 98.25 134 TRP A CA 1
ATOM 1030 C C . TRP A 1 134 ? 4.091 5.151 -5.732 1.00 98.25 134 TRP A C 1
ATOM 1032 O O . TRP A 1 134 ? 4.838 4.956 -6.689 1.00 98.25 134 TRP A O 1
ATOM 1042 N N . LEU A 1 135 ? 2.885 5.717 -5.865 1.00 97.81 135 LEU A N 1
ATOM 1043 C CA . LEU A 1 135 ? 2.343 6.106 -7.167 1.00 97.81 135 LEU A CA 1
ATOM 1044 C C . LEU A 1 135 ? 3.181 7.206 -7.832 1.00 97.81 135 LEU A C 1
ATOM 1046 O O . LEU A 1 135 ? 3.472 7.103 -9.020 1.00 97.81 135 LEU A O 1
ATOM 1050 N N . GLU A 1 136 ? 3.599 8.222 -7.076 1.00 96.19 136 GLU A N 1
ATOM 1051 C CA . GLU A 1 136 ? 4.484 9.289 -7.561 1.00 96.19 136 GLU A CA 1
ATOM 1052 C C . GLU A 1 136 ? 5.769 8.710 -8.155 1.00 96.19 136 GLU A C 1
ATOM 1054 O O . GLU A 1 136 ? 6.092 8.996 -9.305 1.00 96.19 136 GLU A O 1
ATOM 1059 N N . ARG A 1 137 ? 6.448 7.807 -7.435 1.00 94.88 137 ARG A N 1
ATOM 1060 C CA . ARG A 1 137 ? 7.682 7.177 -7.924 1.00 94.88 137 ARG A CA 1
ATOM 1061 C C . ARG A 1 137 ? 7.462 6.325 -9.176 1.00 94.88 137 ARG A C 1
ATOM 1063 O O . ARG A 1 137 ? 8.323 6.277 -10.055 1.00 94.88 137 ARG A O 1
ATOM 1070 N N . VAL A 1 138 ? 6.327 5.634 -9.275 1.00 93.38 138 VAL A N 1
ATOM 1071 C CA . VAL A 1 138 ? 5.971 4.890 -10.493 1.00 93.38 138 VAL A CA 1
ATOM 1072 C C . VAL A 1 138 ? 5.777 5.842 -11.674 1.00 93.38 138 VAL A C 1
ATOM 1074 O O . VAL A 1 138 ? 6.259 5.558 -12.769 1.00 93.38 138 VAL A O 1
ATOM 1077 N N . GLU A 1 139 ? 5.081 6.957 -11.469 1.00 92.50 139 GLU A N 1
ATOM 1078 C CA . GLU A 1 139 ? 4.812 7.942 -12.518 1.00 92.50 139 GLU A CA 1
ATOM 1079 C C . GLU A 1 139 ? 6.081 8.680 -12.964 1.00 92.50 139 GLU A C 1
ATOM 1081 O O . GLU A 1 139 ? 6.266 8.868 -14.167 1.00 92.50 139 GLU A O 1
ATOM 1086 N N . GLU A 1 140 ? 6.982 9.012 -12.033 1.00 91.19 140 GLU A N 1
ATOM 1087 C CA . GLU A 1 140 ? 8.328 9.530 -12.325 1.00 91.19 140 GLU A CA 1
ATOM 1088 C C . GLU A 1 140 ? 9.069 8.588 -13.282 1.00 91.19 140 GLU A C 1
ATOM 1090 O O . GLU A 1 140 ? 9.468 8.986 -14.378 1.00 91.19 140 GLU A O 1
ATOM 1095 N N . TRP A 1 141 ? 9.155 7.303 -12.925 1.00 89.06 141 TRP A N 1
ATOM 1096 C CA . TRP A 1 141 ? 9.805 6.298 -13.765 1.00 89.06 141 TRP A CA 1
ATOM 1097 C C . TRP A 1 141 ? 9.126 6.137 -15.137 1.00 89.06 141 TRP A C 1
ATOM 1099 O O . TRP A 1 141 ? 9.800 5.981 -16.158 1.00 89.06 141 TRP A O 1
ATOM 1109 N N . MET A 1 142 ? 7.791 6.173 -15.196 1.00 86.88 142 MET A N 1
ATOM 1110 C CA . MET A 1 142 ? 7.071 6.093 -16.471 1.00 86.88 142 MET A CA 1
ATOM 1111 C C . MET A 1 142 ? 7.359 7.297 -17.372 1.00 86.88 142 MET A C 1
ATOM 1113 O O . MET A 1 142 ? 7.442 7.120 -18.588 1.00 86.88 142 MET A O 1
ATOM 1117 N N . GLY A 1 143 ? 7.514 8.492 -16.794 1.00 85.75 143 GLY A N 1
ATOM 1118 C CA . GLY A 1 143 ? 7.924 9.698 -17.515 1.00 85.75 143 GLY A CA 1
ATOM 1119 C C . GLY A 1 143 ? 9.335 9.566 -18.091 1.00 85.75 143 GLY A C 1
ATOM 1120 O O . GLY A 1 143 ? 9.531 9.751 -19.292 1.00 85.75 143 GLY A O 1
ATOM 1121 N N . GLU A 1 144 ? 10.297 9.127 -17.276 1.00 81.62 144 GLU A N 1
ATOM 1122 C CA . GLU A 1 144 ? 11.679 8.871 -17.716 1.00 81.62 144 GLU A CA 1
ATOM 1123 C C . GLU A 1 144 ? 11.749 7.833 -18.852 1.00 81.62 144 GLU A C 1
ATOM 1125 O O . GLU A 1 144 ? 12.499 7.987 -19.823 1.00 81.62 144 GLU A O 1
ATOM 1130 N N . ALA A 1 145 ? 10.935 6.776 -18.766 1.00 74.81 145 ALA A N 1
ATOM 1131 C CA . ALA A 1 145 ? 10.861 5.733 -19.786 1.00 74.81 145 ALA A CA 1
ATOM 1132 C C . ALA A 1 145 ? 10.273 6.230 -21.122 1.00 74.81 145 ALA A C 1
ATOM 1134 O O . ALA A 1 145 ? 10.595 5.671 -22.177 1.00 74.81 145 ALA A O 1
ATOM 1135 N N . GLU A 1 146 ? 9.418 7.256 -21.090 1.00 71.25 146 GLU A N 1
ATOM 1136 C CA . GLU A 1 146 ? 8.803 7.877 -22.268 1.00 71.25 146 GLU A CA 1
ATOM 1137 C C . GLU A 1 146 ? 9.752 8.870 -22.967 1.00 71.25 146 GLU A C 1
ATOM 1139 O O . GLU A 1 146 ? 9.801 8.905 -24.200 1.00 71.25 146 GLU A O 1
ATOM 1144 N N . GLU A 1 147 ? 10.559 9.616 -22.205 1.00 65.38 147 GLU A N 1
ATOM 1145 C CA . GLU A 1 147 ? 11.489 10.636 -22.722 1.00 65.38 147 GLU A CA 1
ATOM 1146 C C . GLU A 1 147 ? 12.799 10.073 -23.310 1.00 65.38 147 GLU A C 1
ATOM 1148 O O . GLU A 1 147 ? 13.489 10.755 -24.076 1.00 65.38 147 GLU A O 1
ATOM 1153 N N . ALA A 1 148 ? 13.155 8.819 -23.010 1.00 60.47 148 ALA A N 1
ATOM 1154 C CA . ALA A 1 148 ? 14.412 8.217 -23.456 1.00 60.47 148 ALA A CA 1
ATOM 1155 C C . ALA A 1 148 ? 14.588 8.254 -24.999 1.00 60.47 148 ALA A C 1
ATOM 1157 O O . ALA A 1 148 ? 13.696 7.841 -25.751 1.00 60.47 148 ALA A O 1
ATOM 1158 N N . PRO A 1 149 ? 15.768 8.660 -25.523 1.00 49.84 149 PRO A N 1
ATOM 1159 C CA . PRO A 1 149 ? 15.961 8.893 -26.951 1.00 49.84 149 PRO A CA 1
ATOM 1160 C C . PRO A 1 149 ? 15.675 7.638 -27.784 1.00 49.84 149 PRO A C 1
ATOM 1162 O O . PRO A 1 149 ? 16.180 6.538 -27.508 1.00 49.84 149 PRO A O 1
ATOM 1165 N N . LYS A 1 150 ? 14.877 7.812 -28.851 1.00 48.03 150 LYS A N 1
ATOM 1166 C CA . LYS A 1 150 ? 14.612 6.767 -29.851 1.00 48.03 150 LYS A CA 1
ATOM 1167 C C . LYS A 1 150 ? 15.957 6.210 -30.335 1.00 48.03 150 LYS A C 1
ATOM 1169 O O . LYS A 1 150 ? 16.848 6.996 -30.665 1.00 48.03 150 LYS A O 1
ATOM 1174 N N . PRO A 1 151 ? 16.136 4.877 -30.398 1.00 45.06 151 PRO A N 1
ATOM 1175 C CA . PRO A 1 151 ? 17.359 4.328 -30.955 1.00 45.06 151 PRO A CA 1
ATOM 1176 C C . PRO A 1 151 ? 17.436 4.818 -32.400 1.00 45.06 151 PRO A C 1
ATOM 1178 O O . PRO A 1 151 ? 16.474 4.660 -33.158 1.00 45.06 151 PRO A O 1
ATOM 1181 N N . LYS A 1 152 ? 18.550 5.462 -32.769 1.00 41.69 152 LYS A N 1
ATOM 1182 C CA . LYS A 1 152 ? 18.818 5.801 -34.168 1.00 41.69 152 LYS A CA 1
ATOM 1183 C C . LYS A 1 152 ? 18.639 4.505 -34.955 1.00 41.69 152 LYS A C 1
ATOM 1185 O O . LYS A 1 152 ? 19.308 3.524 -34.639 1.00 41.69 152 LYS A O 1
ATOM 1190 N N . LEU A 1 153 ? 17.708 4.480 -35.916 1.00 41.50 153 LEU A N 1
ATOM 1191 C CA . LEU A 1 153 ? 17.594 3.376 -36.864 1.00 41.50 153 LEU A CA 1
ATOM 1192 C C . LEU A 1 153 ? 18.968 3.252 -37.523 1.00 41.50 153 LEU A C 1
ATOM 1194 O O . LEU A 1 153 ? 19.332 4.058 -38.378 1.00 41.50 153 LEU A O 1
ATOM 1198 N N . GLN A 1 154 ? 19.770 2.293 -37.073 1.00 41.22 154 GLN A N 1
ATOM 1199 C CA . GLN A 1 154 ? 21.004 1.968 -37.750 1.00 41.22 154 GLN A CA 1
ATOM 1200 C C . GLN A 1 154 ? 20.553 1.257 -39.017 1.00 41.22 154 GLN A C 1
ATOM 1202 O O . GLN A 1 154 ? 20.140 0.099 -38.978 1.00 41.22 154 GLN A O 1
ATOM 1207 N N 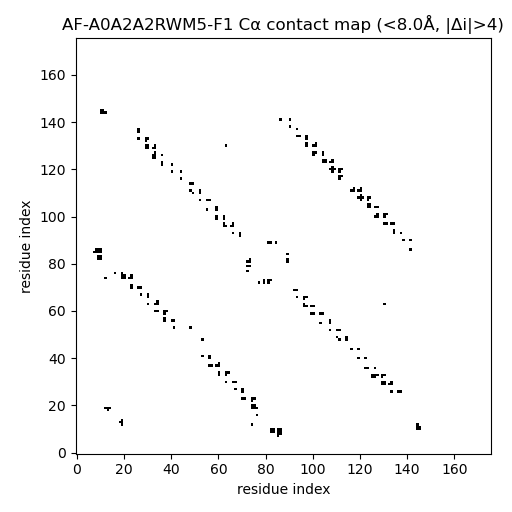. ASN A 1 155 ? 20.502 2.018 -40.114 1.00 36.94 155 ASN A N 1
ATOM 1208 C CA . ASN A 1 155 ? 20.191 1.490 -41.432 1.00 36.94 155 ASN A CA 1
ATOM 1209 C C . ASN A 1 155 ? 21.033 0.220 -41.622 1.00 36.94 155 ASN A C 1
ATOM 1211 O O . ASN A 1 155 ? 22.258 0.304 -41.459 1.00 36.94 155 ASN A O 1
ATOM 1215 N N . PRO A 1 156 ? 20.434 -0.944 -41.935 1.00 42.38 156 PRO A N 1
ATOM 1216 C CA . PRO A 1 156 ? 21.228 -2.103 -42.293 1.00 42.38 156 PRO A CA 1
ATOM 1217 C C . PRO A 1 156 ? 22.085 -1.677 -43.483 1.00 42.38 156 PRO A C 1
ATOM 1219 O O . PRO A 1 156 ? 21.562 -1.235 -44.511 1.00 42.38 156 PRO A O 1
ATOM 1222 N N . LYS A 1 157 ? 23.413 -1.702 -43.298 1.00 43.03 157 LYS A N 1
ATOM 1223 C CA . LYS A 1 157 ? 24.387 -1.434 -44.358 1.00 43.03 157 LYS A CA 1
ATOM 1224 C C . LYS A 1 157 ? 23.916 -2.192 -45.600 1.00 43.03 157 LYS A C 1
ATOM 1226 O O . LYS A 1 157 ? 23.720 -3.403 -45.519 1.00 43.03 157 LYS A O 1
ATOM 1231 N N . LYS A 1 158 ? 23.697 -1.483 -46.717 1.00 43.59 158 LYS A N 1
ATOM 1232 C CA . LYS A 1 158 ? 23.447 -2.097 -48.028 1.00 43.59 158 LYS A CA 1
ATOM 1233 C C . LYS A 1 158 ? 24.527 -3.157 -48.232 1.00 43.59 158 LYS A C 1
ATOM 1235 O O . LYS A 1 158 ? 25.690 -2.805 -48.412 1.00 43.59 158 LYS A O 1
ATOM 1240 N N . SER A 1 159 ? 24.147 -4.428 -48.145 1.00 40.50 159 SER A N 1
ATOM 1241 C CA . SER A 1 159 ? 25.032 -5.528 -48.494 1.00 40.50 159 SER A CA 1
ATOM 1242 C C . SER A 1 159 ? 25.308 -5.389 -49.986 1.00 40.50 159 SER A C 1
ATOM 1244 O O . SER A 1 159 ? 24.404 -5.536 -50.810 1.00 40.50 159 SER A O 1
ATOM 1246 N N . GLN A 1 160 ? 26.529 -4.977 -50.323 1.00 44.69 160 GLN A N 1
ATOM 1247 C CA . GLN A 1 160 ? 27.045 -5.065 -51.678 1.00 44.69 160 GLN A CA 1
ATOM 1248 C C . GLN A 1 160 ? 27.020 -6.539 -52.072 1.00 44.69 160 GLN A C 1
ATOM 1250 O O . GLN A 1 160 ? 27.742 -7.358 -51.512 1.00 44.69 160 GLN A O 1
ATOM 1255 N N . VAL A 1 161 ? 26.160 -6.866 -53.028 1.00 41.53 161 VAL A N 1
ATOM 1256 C CA . VAL A 1 161 ? 26.191 -8.142 -53.735 1.00 41.53 161 VAL A CA 1
ATOM 1257 C C . VAL A 1 161 ? 27.420 -8.106 -54.653 1.00 41.53 161 VAL A C 1
ATOM 1259 O O . VAL A 1 161 ? 27.495 -7.201 -55.490 1.00 41.53 161 VAL A O 1
ATOM 1262 N N . PRO A 1 162 ? 28.396 -9.023 -54.546 1.00 41.22 162 PRO A N 1
ATOM 1263 C CA . PRO A 1 162 ? 29.447 -9.104 -55.546 1.00 41.22 162 PRO A CA 1
ATOM 1264 C C . PRO A 1 162 ? 28.873 -9.752 -56.812 1.00 41.22 162 PRO A C 1
ATOM 1266 O O . PRO A 1 162 ? 28.377 -10.876 -56.786 1.00 41.22 162 PRO A O 1
ATOM 1269 N N . SER A 1 163 ? 28.920 -9.017 -57.926 1.00 39.84 163 SER A N 1
ATOM 1270 C CA . SER A 1 163 ? 28.621 -9.535 -59.265 1.00 39.84 163 SER A CA 1
ATOM 1271 C C . SER A 1 163 ? 29.647 -10.596 -59.660 1.00 39.84 163 SER A C 1
ATOM 1273 O O . SER A 1 163 ? 30.793 -10.268 -59.961 1.00 39.84 163 SER A O 1
ATOM 1275 N N . SER A 1 164 ? 29.231 -11.856 -59.735 1.00 40.84 164 SER A N 1
ATOM 1276 C CA . SER A 1 164 ? 29.927 -12.883 -60.504 1.00 40.84 164 SER A CA 1
ATOM 1277 C C . SER A 1 164 ? 29.456 -12.811 -61.959 1.00 40.84 164 SER A C 1
ATOM 1279 O O . SER A 1 164 ? 28.363 -13.255 -62.306 1.00 40.84 164 SER A O 1
ATOM 1281 N N . LYS A 1 165 ? 30.281 -12.228 -62.838 1.00 46.66 165 LYS A N 1
ATOM 1282 C CA . LYS A 1 165 ? 30.122 -12.387 -64.290 1.00 46.66 165 LYS A CA 1
ATOM 1283 C C . LYS A 1 165 ? 31.037 -13.504 -64.779 1.00 46.66 165 LYS A C 1
ATOM 1285 O O . LYS A 1 165 ? 32.253 -13.373 -64.815 1.00 46.66 165 LYS A O 1
ATOM 1290 N N . THR A 1 166 ? 30.387 -14.596 -65.151 1.00 48.66 166 THR A N 1
ATOM 1291 C CA . THR A 1 166 ? 30.865 -15.714 -65.959 1.00 48.66 166 THR A CA 1
ATOM 1292 C C . THR A 1 166 ? 31.491 -15.232 -67.272 1.00 48.66 166 THR A C 1
ATOM 1294 O O . THR A 1 166 ? 30.810 -14.604 -68.080 1.00 48.66 166 THR A O 1
ATOM 1297 N N . THR A 1 167 ? 32.741 -15.606 -67.544 1.00 48.38 167 THR A N 1
ATOM 1298 C CA . THR A 1 167 ? 33.321 -15.578 -68.899 1.00 48.38 167 THR A CA 1
ATOM 1299 C C . THR A 1 167 ? 33.946 -16.926 -69.242 1.00 48.38 167 THR A C 1
ATOM 1301 O O . THR A 1 167 ? 35.096 -17.211 -68.935 1.00 48.38 167 THR A O 1
ATOM 1304 N N . ARG A 1 168 ? 33.082 -17.760 -69.826 1.00 42.16 168 ARG A N 1
ATOM 1305 C CA . ARG A 1 168 ? 33.251 -18.635 -70.997 1.00 42.16 168 ARG A CA 1
ATOM 1306 C C . ARG A 1 168 ? 34.685 -18.961 -71.462 1.00 42.16 168 ARG A C 1
ATOM 1308 O O . ARG A 1 168 ? 35.386 -18.118 -72.010 1.00 42.16 168 ARG A O 1
ATOM 1315 N N . THR A 1 169 ? 35.013 -20.245 -71.379 1.00 51.25 169 THR A N 1
ATOM 1316 C CA . THR A 1 169 ? 36.009 -20.967 -72.185 1.00 51.25 169 THR A CA 1
ATOM 1317 C C . THR A 1 169 ? 35.642 -20.938 -73.679 1.00 51.25 169 THR A C 1
ATOM 1319 O O . THR A 1 169 ? 34.454 -20.925 -74.022 1.00 51.25 169 THR A O 1
ATOM 1322 N N . PRO A 1 170 ? 36.633 -21.049 -74.574 1.00 55.03 170 PRO A N 1
ATOM 1323 C CA . PRO A 1 170 ? 36.518 -22.044 -75.635 1.00 55.03 170 PRO A CA 1
ATOM 1324 C C . PRO A 1 170 ? 37.796 -22.880 -75.757 1.00 55.03 170 PRO A C 1
ATOM 1326 O O . PRO A 1 170 ? 38.911 -22.368 -75.701 1.00 55.03 170 PRO A O 1
ATOM 1329 N N . GLY A 1 171 ? 37.605 -24.188 -75.901 1.00 45.41 171 GLY A N 1
ATOM 1330 C CA . GLY A 1 171 ? 38.657 -25.121 -76.277 1.00 45.41 171 GLY A CA 1
ATOM 1331 C C . GLY A 1 171 ? 38.755 -25.313 -77.792 1.00 45.41 171 GLY A C 1
ATOM 1332 O O . GLY A 1 171 ? 37.844 -24.953 -78.534 1.00 45.41 171 GLY A O 1
ATOM 1333 N N . ALA A 1 172 ? 39.842 -26.002 -78.149 1.00 46.25 172 ALA A N 1
ATOM 1334 C CA . ALA A 1 172 ? 40.143 -26.719 -79.389 1.00 46.25 172 ALA A CA 1
ATOM 1335 C C . ALA A 1 172 ? 40.733 -25.933 -80.580 1.00 46.25 172 ALA A C 1
ATOM 1337 O O . ALA A 1 172 ? 40.026 -25.242 -81.302 1.00 46.25 172 ALA A O 1
ATOM 1338 N N . GLY A 1 173 ? 42.004 -26.238 -80.883 1.00 42.78 173 GLY A N 1
ATOM 1339 C CA . GLY A 1 173 ? 42.286 -27.088 -82.049 1.00 42.78 173 GLY A CA 1
ATOM 1340 C C . GLY A 1 173 ? 43.392 -26.636 -83.015 1.00 42.78 173 GLY A C 1
ATOM 1341 O O . GLY A 1 173 ? 43.367 -25.509 -83.488 1.00 42.78 173 GLY A O 1
ATOM 1342 N N . ALA A 1 174 ? 44.240 -27.616 -83.375 1.00 44.47 174 ALA A N 1
ATOM 1343 C CA . ALA A 1 174 ? 45.216 -27.684 -84.480 1.00 44.47 174 ALA A CA 1
ATOM 1344 C C . ALA A 1 174 ? 46.486 -26.815 -84.332 1.00 44.47 174 ALA A C 1
ATOM 1346 O O . ALA A 1 174 ? 46.412 -25.657 -83.958 1.00 44.47 174 ALA A O 1
ATOM 1347 N N . GLY A 1 175 ? 47.705 -27.300 -84.569 1.00 46.53 175 GLY A N 1
ATOM 1348 C CA . GLY A 1 175 ? 48.144 -28.456 -85.350 1.00 46.53 175 GLY A CA 1
ATOM 1349 C C . GLY A 1 175 ? 49.152 -27.967 -86.396 1.00 46.53 175 GLY A C 1
ATOM 1350 O O . GLY A 1 175 ? 48.812 -27.056 -87.145 1.00 46.53 175 GLY A O 1
ATOM 1351 N N . SER A 1 176 ? 50.325 -28.617 -86.421 1.00 47.69 176 SER A N 1
ATOM 1352 C CA . SER A 1 176 ? 51.517 -28.386 -87.270 1.00 47.69 176 SER A CA 1
ATOM 1353 C C . SER A 1 176 ? 52.511 -27.328 -86.793 1.00 47.69 176 SER A C 1
ATOM 1355 O O . SER A 1 176 ? 52.156 -26.136 -86.709 1.00 47.69 176 SER A O 1
#

Secondary structure (DSSP, 8-state):
--------------SSHHHHHHHHHHHHHHHHHHHHHHHHHHHHSGGGS-HHHHHHHHHHHHHHHHHHHHHHHHSSSS--GGGGS-HHHHHHHHHHHHHHHHHHHHHHHHHHHHTT-HHHHHHHHHHHHHHHHHHHHHHHHHHHHHHSPPPP------------------------

pLDDT: mean 81.58, std 21.2, range [36.56, 98.69]

Solvent-accessible surface area (backbone atoms only — not comparable to full-atom values): 10281 Å² total; per-residue (Å²): 135,86,82,80,77,70,82,78,54,70,71,58,69,71,87,50,71,64,61,29,50,50,53,40,50,64,49,44,59,30,39,50,54,29,42,52,44,35,52,47,42,64,63,73,43,55,90,78,48,55,69,69,46,55,52,49,41,51,53,43,31,51,24,33,52,49,50,53,48,53,47,52,46,67,44,46,93,58,91,44,77,68,58,73,36,45,62,73,58,41,53,48,65,60,42,52,35,37,51,50,33,63,61,43,29,66,55,44,25,52,48,25,51,76,67,72,32,63,66,50,25,52,42,31,54,52,27,36,52,22,38,48,54,34,48,51,55,52,50,53,52,53,49,57,45,67,69,54,79,77,77,77,81,74,71,77,74,79,76,78,75,83,83,82,80,87,80,81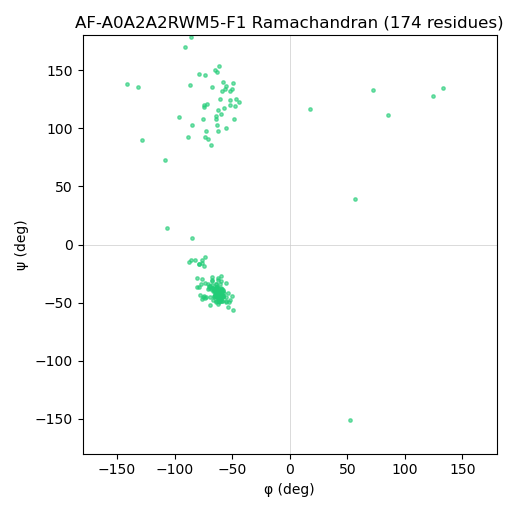,86,84,85,86,84,85,85,135

Mean predicted aligned error: 11.31 Å